Protein AF-A0A9W9ZN40-F1 (afdb_monomer_lite)

Sequence (196 aa):
MVLQLAYSIFGICGGPLLGVFLLGMFVRRANAKGAYAGVFTGASLTAWVFLGSVFYPPNKYPGTTSVRECQFYKDAVYYNNMWTNASTRINVTAEQYNTSMQVFDQYGDGYIYNPHKPHGVGIADDFYHISYLWFSTISIFTSFLVGVVVSFAFETKEDREREIDPKLPISAKGLVVRVFCLITRSNGISTKASLN

pLDDT: mean 74.43, std 14.99, range [34.97, 93.69]

Organism: NCBI:txid174260

Structure (mmCIF, N/CA/C/O backbone):
data_AF-A0A9W9ZN40-F1
#
_entry.id   AF-A0A9W9ZN40-F1
#
loop_
_atom_site.group_PDB
_atom_site.id
_atom_site.type_symbol
_atom_site.label_atom_id
_atom_site.label_alt_id
_atom_site.label_comp_id
_atom_site.label_asym_id
_a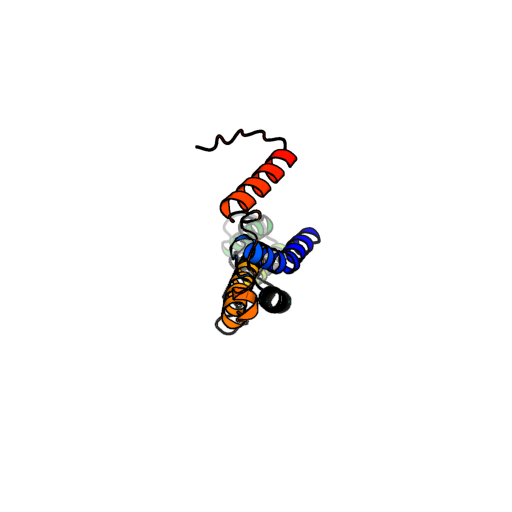tom_site.label_entity_id
_atom_site.label_seq_id
_atom_site.pdbx_PDB_ins_code
_atom_site.Cartn_x
_atom_si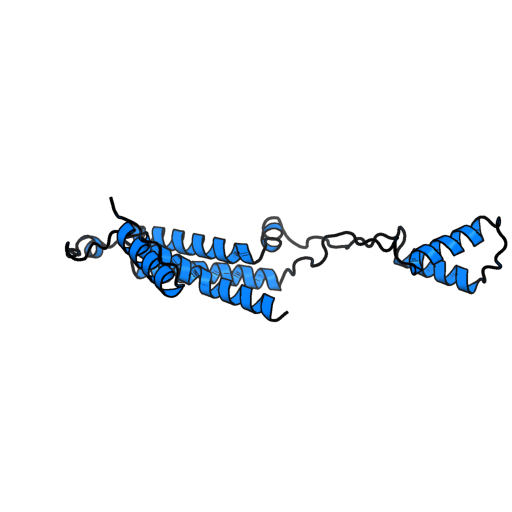te.Cartn_y
_atom_site.Cartn_z
_atom_site.occupancy
_atom_site.B_iso_or_equiv
_atom_site.auth_seq_id
_atom_site.auth_comp_id
_atom_site.auth_asym_id
_atom_site.auth_atom_id
_atom_site.pdbx_PDB_model_num
ATOM 1 N N . MET A 1 1 ? 13.067 6.639 -1.076 1.00 60.44 1 MET A N 1
ATOM 2 C CA . MET A 1 1 ? 12.763 5.308 -0.500 1.00 60.44 1 MET A CA 1
ATOM 3 C C . MET A 1 1 ? 12.289 5.399 0.951 1.00 60.44 1 MET A C 1
ATOM 5 O O . MET A 1 1 ? 11.296 4.766 1.273 1.00 60.44 1 MET A O 1
ATOM 9 N N . VAL A 1 2 ? 12.906 6.230 1.807 1.00 73.12 2 VAL A N 1
ATOM 10 C CA . VAL A 1 2 ? 12.491 6.380 3.221 1.00 73.12 2 VAL A CA 1
ATOM 11 C C . VAL A 1 2 ? 11.073 6.946 3.413 1.00 73.12 2 VAL A C 1
ATOM 13 O O . VAL A 1 2 ? 10.309 6.407 4.204 1.00 73.12 2 VAL A O 1
ATOM 16 N N . LEU A 1 3 ? 10.675 7.970 2.645 1.00 73.88 3 LEU A N 1
ATOM 17 C CA . LEU A 1 3 ? 9.345 8.588 2.778 1.00 73.88 3 LEU A CA 1
ATOM 18 C C . LEU A 1 3 ? 8.211 7.611 2.438 1.00 73.88 3 LEU A C 1
ATOM 20 O O . LEU A 1 3 ? 7.203 7.559 3.130 1.00 73.88 3 LEU A O 1
ATOM 24 N N . GLN A 1 4 ? 8.400 6.783 1.410 1.00 68.38 4 GLN A N 1
ATOM 25 C CA . GLN A 1 4 ? 7.411 5.790 0.985 1.00 68.38 4 GLN A CA 1
ATOM 26 C C . GLN A 1 4 ? 7.186 4.703 2.051 1.00 68.38 4 GLN A C 1
ATOM 28 O O . GLN A 1 4 ? 6.055 4.281 2.290 1.00 68.38 4 GLN A O 1
ATOM 33 N N . LEU A 1 5 ? 8.255 4.294 2.739 1.00 73.56 5 LEU A N 1
ATOM 34 C CA . LEU A 1 5 ? 8.165 3.380 3.877 1.00 73.56 5 LEU A CA 1
ATOM 35 C C . LEU A 1 5 ? 7.504 4.047 5.091 1.00 73.56 5 LEU A C 1
ATOM 37 O O . LEU A 1 5 ? 6.661 3.438 5.736 1.00 73.56 5 LEU A O 1
ATOM 41 N N . ALA A 1 6 ? 7.804 5.317 5.367 1.00 79.12 6 ALA A N 1
ATOM 42 C CA . ALA A 1 6 ? 7.176 6.035 6.474 1.00 79.12 6 ALA A CA 1
ATOM 43 C C . ALA A 1 6 ? 5.648 6.144 6.303 1.00 79.12 6 ALA A C 1
ATOM 45 O O . ALA A 1 6 ? 4.904 5.815 7.226 1.00 79.12 6 ALA A O 1
ATOM 46 N N . TYR A 1 7 ? 5.162 6.534 5.117 1.00 74.50 7 TYR A N 1
ATOM 47 C CA . TYR A 1 7 ? 3.720 6.655 4.861 1.00 74.50 7 TYR A CA 1
ATOM 48 C C . TYR A 1 7 ? 2.968 5.321 4.974 1.00 74.50 7 TYR A C 1
ATOM 50 O O . TYR A 1 7 ? 1.838 5.301 5.461 1.00 74.50 7 TYR A O 1
ATOM 58 N N . SER A 1 8 ? 3.587 4.206 4.573 1.00 76.44 8 SER A N 1
ATOM 59 C CA . SER A 1 8 ? 2.968 2.882 4.721 1.00 76.44 8 SER A CA 1
ATOM 60 C C . SER A 1 8 ? 2.885 2.449 6.186 1.00 76.44 8 SER A C 1
ATOM 62 O O . SER A 1 8 ? 1.829 1.988 6.608 1.00 76.44 8 SER A O 1
ATOM 64 N N . ILE A 1 9 ? 3.921 2.687 6.997 1.00 80.06 9 ILE A N 1
ATOM 65 C CA . ILE A 1 9 ? 3.913 2.356 8.435 1.00 80.06 9 ILE A CA 1
ATOM 66 C C . ILE A 1 9 ? 2.829 3.141 9.185 1.00 80.06 9 ILE A C 1
ATOM 68 O O . ILE A 1 9 ? 2.080 2.561 9.975 1.00 80.06 9 ILE A O 1
ATOM 72 N N . PHE A 1 10 ? 2.694 4.444 8.912 1.00 81.19 10 PHE A N 1
ATOM 73 C CA . PHE A 1 10 ? 1.621 5.247 9.506 1.00 81.19 10 PHE A CA 1
ATOM 74 C C . PHE A 1 10 ? 0.229 4.748 9.099 1.00 81.19 10 PHE A C 1
ATOM 76 O O . PHE A 1 10 ? -0.681 4.777 9.922 1.00 81.19 10 PHE A O 1
ATOM 83 N N . GLY A 1 11 ? 0.059 4.244 7.873 1.00 79.00 11 GLY A N 1
ATOM 84 C CA . GLY A 1 11 ? -1.187 3.611 7.435 1.00 79.00 11 GLY A CA 1
ATOM 85 C C . GLY A 1 11 ? -1.473 2.283 8.145 1.00 79.00 11 GLY A C 1
ATOM 86 O O . GLY A 1 11 ? -2.598 2.063 8.587 1.00 79.00 11 GLY A O 1
ATOM 87 N N . ILE A 1 12 ? -0.455 1.429 8.308 1.00 81.31 12 ILE A N 1
ATOM 88 C CA . ILE A 1 12 ? -0.589 0.094 8.915 1.00 81.31 12 ILE A CA 1
ATOM 89 C C . ILE A 1 12 ? -0.972 0.187 10.393 1.00 81.31 12 ILE A C 1
ATOM 91 O O . ILE A 1 12 ? -1.891 -0.495 10.842 1.00 81.31 12 ILE A O 1
ATOM 95 N N . CYS A 1 13 ? -0.290 1.048 11.147 1.00 84.25 13 CYS A N 1
ATOM 96 C CA . CYS A 1 13 ? -0.571 1.229 12.569 1.00 84.25 13 CYS A CA 1
ATOM 97 C C . CYS A 1 13 ? -1.759 2.173 12.806 1.00 84.25 13 CYS A C 1
ATOM 99 O O . CYS A 1 13 ? -2.539 1.972 13.735 1.00 84.25 13 CYS A O 1
ATOM 101 N N . GLY A 1 14 ? -1.906 3.209 11.977 1.00 86.38 14 GLY A N 1
ATOM 102 C CA . GLY A 1 14 ? -2.937 4.233 12.136 1.00 86.38 14 GLY A CA 1
ATOM 103 C C . GLY A 1 14 ? -4.333 3.785 11.708 1.00 86.38 14 GLY A C 1
ATOM 104 O O . GLY A 1 14 ? -5.304 4.212 12.325 1.00 86.38 14 GLY A O 1
ATOM 105 N N . GLY A 1 15 ? -4.453 2.909 10.705 1.00 88.75 15 GLY A N 1
ATOM 106 C CA . GLY A 1 15 ? -5.740 2.442 10.175 1.00 88.75 15 GLY A CA 1
ATOM 107 C C . GLY A 1 15 ? -6.636 1.764 11.224 1.00 88.75 15 GLY A C 1
ATOM 108 O O . GLY A 1 15 ? -7.738 2.259 11.478 1.00 88.75 15 GLY A O 1
ATOM 109 N N . PRO A 1 16 ? -6.171 0.700 11.908 1.00 90.44 16 PRO A N 1
ATOM 110 C CA . PRO A 1 16 ? -6.963 0.008 12.927 1.00 90.44 16 PRO A CA 1
ATOM 111 C C . PRO A 1 16 ? -7.304 0.903 14.126 1.00 90.44 16 PRO A C 1
ATOM 113 O O . PRO A 1 16 ? -8.423 0.868 14.641 1.00 90.44 16 PRO A O 1
ATOM 116 N N . LEU A 1 17 ? -6.354 1.745 14.554 1.00 90.25 17 LEU A N 1
ATOM 117 C CA . LEU A 1 17 ? -6.548 2.685 15.662 1.00 90.25 17 LEU A CA 1
ATOM 118 C C . LEU A 1 17 ? -7.609 3.735 15.326 1.00 90.25 17 LEU A C 1
ATOM 120 O O . LEU A 1 17 ? -8.496 3.997 16.140 1.00 90.25 17 LEU A O 1
ATOM 124 N N . LEU A 1 18 ? -7.557 4.297 14.114 1.00 91.00 18 LEU A N 1
ATOM 125 C CA . LEU A 1 18 ? -8.566 5.233 13.635 1.00 91.00 18 LEU A CA 1
ATOM 126 C C . LEU A 1 18 ? -9.931 4.544 13.502 1.00 91.00 18 LEU A C 1
ATOM 128 O O . LEU A 1 18 ? -10.932 5.115 13.923 1.00 91.00 18 LEU A O 1
ATOM 132 N N . GLY A 1 19 ? -9.988 3.304 13.007 1.00 90.94 19 GLY A N 1
ATOM 133 C CA . GLY A 1 19 ? -11.230 2.527 12.913 1.00 90.94 19 GLY A CA 1
ATOM 134 C C . GLY A 1 19 ? -11.927 2.324 14.261 1.00 90.94 19 GLY A C 1
ATOM 135 O O . GLY A 1 19 ? -13.134 2.539 14.377 1.00 90.94 19 GLY A O 1
ATOM 136 N N . VAL A 1 20 ? -11.174 1.985 15.311 1.00 90.06 20 VAL A N 1
ATOM 137 C CA . VAL A 1 20 ? -11.731 1.798 16.664 1.00 90.06 20 VAL A CA 1
ATOM 138 C C . VAL A 1 20 ? -12.044 3.124 17.359 1.00 90.06 20 VAL A C 1
ATOM 140 O O . VAL A 1 20 ? -13.020 3.219 18.103 1.00 90.06 20 VAL A O 1
ATOM 143 N N . PHE A 1 21 ? -11.294 4.186 17.073 1.00 89.50 21 PHE A N 1
ATOM 144 C CA . PHE A 1 21 ? -11.652 5.532 17.516 1.00 89.50 21 PHE A CA 1
ATOM 145 C C . PHE A 1 21 ? -12.992 5.989 16.918 1.00 89.50 21 PHE A C 1
ATOM 147 O O . PHE A 1 21 ? -13.863 6.481 17.639 1.00 89.50 21 PHE A O 1
ATOM 154 N N . LEU A 1 22 ? -13.199 5.751 15.618 1.00 89.12 22 LEU A N 1
ATOM 155 C CA . LEU A 1 22 ? -14.470 6.020 14.943 1.00 89.12 22 LEU A CA 1
ATOM 156 C C . LEU A 1 22 ? -15.598 5.154 15.518 1.00 89.12 22 LEU A C 1
ATOM 158 O O . LEU A 1 22 ? -16.698 5.660 15.730 1.00 89.12 22 LEU A O 1
ATOM 162 N N . LEU A 1 23 ? -15.332 3.887 15.851 1.00 86.62 23 LEU A N 1
ATOM 163 C CA . LEU A 1 23 ? -16.293 3.031 16.551 1.00 86.62 23 LEU A CA 1
ATOM 164 C C . LEU A 1 23 ? -16.775 3.676 17.861 1.00 86.62 23 LEU A C 1
ATOM 166 O O . LEU A 1 23 ? -17.979 3.796 18.071 1.00 86.62 23 LEU A O 1
ATOM 170 N N . GLY A 1 24 ? -15.853 4.144 18.707 1.00 82.38 24 GLY A N 1
ATOM 171 C CA . GLY A 1 24 ? -16.188 4.792 19.980 1.00 82.38 24 GLY A CA 1
ATOM 172 C C . GLY A 1 24 ? -16.935 6.122 19.825 1.00 82.38 24 GLY A C 1
ATOM 173 O O . GLY A 1 24 ? -17.737 6.483 20.682 1.00 82.38 24 GLY A O 1
ATOM 174 N N . MET A 1 25 ? -16.711 6.844 18.722 1.00 83.06 25 MET A N 1
ATOM 175 C CA . MET A 1 25 ? -17.413 8.098 18.431 1.00 83.06 25 MET A CA 1
ATOM 176 C C . MET A 1 25 ? -18.816 7.897 17.852 1.00 83.06 25 MET A C 1
ATOM 178 O O . MET A 1 25 ? -19.741 8.621 18.223 1.00 83.06 25 MET A O 1
ATOM 182 N N . PHE A 1 26 ? -18.982 6.951 16.926 1.00 80.38 26 PHE A N 1
ATOM 183 C CA . PHE A 1 26 ? -20.238 6.755 16.196 1.00 80.38 26 PHE A CA 1
ATOM 184 C C . PHE A 1 26 ? -21.180 5.750 16.869 1.00 80.38 26 PHE A C 1
ATOM 186 O O . PHE A 1 26 ? -22.394 5.838 16.677 1.00 80.38 26 PHE A O 1
ATOM 193 N N . VAL A 1 27 ? -20.661 4.820 17.679 1.00 76.62 27 VAL A N 1
ATOM 194 C CA . VAL A 1 27 ? -21.447 3.730 18.273 1.00 76.62 27 VAL A CA 1
ATOM 195 C C . VAL A 1 27 ? -21.478 3.861 19.791 1.00 76.62 27 VAL A C 1
ATOM 197 O O . VAL A 1 27 ? -20.535 3.516 20.493 1.00 76.62 27 VAL A O 1
ATOM 200 N N . ARG A 1 28 ? -22.626 4.299 20.324 1.00 66.75 28 ARG A N 1
ATOM 201 C CA . ARG A 1 28 ? -22.865 4.428 21.778 1.00 66.75 28 ARG A CA 1
ATOM 202 C C . ARG A 1 28 ? -22.752 3.109 22.552 1.00 66.75 28 ARG A C 1
ATOM 204 O O . ARG A 1 28 ? -22.550 3.147 23.757 1.00 66.75 28 ARG A O 1
ATOM 211 N N . ARG A 1 29 ? -22.915 1.971 21.871 1.00 66.56 29 ARG A N 1
ATOM 212 C CA . ARG A 1 29 ? -22.775 0.611 22.421 1.00 66.56 29 ARG A CA 1
ATOM 213 C C . ARG A 1 29 ? -21.417 -0.032 22.114 1.00 66.56 29 ARG A C 1
ATOM 215 O O . ARG A 1 29 ? -21.304 -1.252 22.077 1.00 66.56 29 ARG A O 1
ATOM 222 N N . ALA A 1 30 ? -20.394 0.769 21.831 1.00 71.19 30 ALA A N 1
ATOM 223 C CA . ALA A 1 30 ? -19.049 0.249 21.643 1.00 71.19 30 ALA A CA 1
ATOM 224 C C . ALA A 1 30 ? -18.541 -0.388 22.947 1.00 71.19 30 ALA A C 1
ATOM 226 O O . ALA A 1 30 ? -18.407 0.286 23.968 1.00 71.19 30 ALA A O 1
ATOM 227 N N . ASN A 1 31 ? -18.236 -1.685 22.890 1.00 81.25 31 ASN A N 1
ATOM 228 C CA . ASN A 1 31 ? -17.755 -2.458 24.033 1.00 81.25 31 ASN A CA 1
ATOM 229 C C . ASN A 1 31 ? -16.236 -2.651 23.958 1.00 81.25 31 ASN A C 1
ATOM 231 O O . ASN A 1 31 ? -15.671 -2.779 22.870 1.00 81.25 31 ASN A O 1
ATOM 235 N N . ALA A 1 32 ? -15.570 -2.775 25.112 1.00 82.00 32 ALA A N 1
ATOM 236 C CA . ALA A 1 32 ? -14.124 -3.022 25.166 1.00 82.00 32 ALA A CA 1
ATOM 237 C C . ALA A 1 32 ? -13.726 -4.299 24.398 1.00 82.00 32 ALA A C 1
ATOM 239 O O . ALA A 1 32 ? -12.757 -4.300 23.646 1.00 82.00 32 ALA A O 1
ATOM 240 N N . LYS A 1 33 ? -14.532 -5.367 24.506 1.00 83.94 33 LYS A N 1
ATOM 241 C CA . LYS A 1 33 ? -14.335 -6.626 23.763 1.00 83.94 33 LYS A CA 1
ATOM 242 C C . LYS A 1 33 ? -14.370 -6.412 22.241 1.00 83.94 33 LYS A C 1
ATOM 244 O O . LYS A 1 33 ? -13.526 -6.948 21.528 1.00 83.94 33 LYS A O 1
ATOM 249 N N . GLY A 1 34 ? -15.309 -5.593 21.756 1.00 85.12 34 GLY A N 1
ATOM 250 C CA . GLY A 1 34 ? -15.427 -5.232 20.340 1.00 85.12 34 GLY A CA 1
ATOM 251 C C . GLY A 1 34 ? -14.276 -4.355 19.851 1.00 85.12 34 GLY A C 1
ATOM 252 O O . GLY A 1 34 ? -13.776 -4.567 18.749 1.00 85.12 34 GLY A O 1
ATOM 253 N N . ALA A 1 35 ? -13.793 -3.440 20.695 1.00 88.00 35 ALA A N 1
ATOM 254 C CA . ALA A 1 35 ? -12.620 -2.623 20.401 1.00 88.00 35 ALA A CA 1
ATOM 255 C C . ALA A 1 35 ? -11.362 -3.486 20.199 1.00 88.00 35 ALA A C 1
ATOM 257 O O . ALA A 1 35 ? -10.704 -3.363 19.167 1.00 88.00 35 ALA A O 1
ATOM 258 N N . TYR A 1 36 ? -11.060 -4.413 21.117 1.00 90.00 36 TYR A N 1
ATOM 259 C CA . TYR A 1 36 ? -9.903 -5.305 20.963 1.00 90.00 36 TYR A CA 1
ATOM 260 C C . TYR A 1 36 ? -10.022 -6.206 19.728 1.00 90.00 36 TYR A C 1
ATOM 262 O O . TYR A 1 36 ? -9.058 -6.331 18.973 1.00 90.00 36 TYR A O 1
ATOM 270 N N . ALA A 1 37 ? -11.202 -6.781 19.469 1.00 91.69 37 ALA A N 1
ATOM 271 C CA . ALA A 1 37 ? -11.428 -7.611 18.285 1.00 91.69 37 ALA A CA 1
ATOM 272 C C . ALA A 1 37 ? -11.264 -6.823 16.969 1.00 91.69 37 ALA A C 1
ATOM 274 O O . ALA A 1 37 ? -10.661 -7.326 16.018 1.00 91.69 37 ALA A O 1
ATOM 275 N N . GLY A 1 38 ? -11.745 -5.576 16.920 1.00 90.94 38 GLY A N 1
ATOM 276 C CA . GLY A 1 38 ? -11.593 -4.688 15.764 1.00 90.94 38 GLY A CA 1
ATOM 277 C C . GLY A 1 38 ? -10.139 -4.286 15.498 1.00 90.94 38 GLY A C 1
ATOM 278 O O . GLY A 1 38 ? -9.711 -4.294 14.342 1.00 90.94 38 GLY A O 1
ATOM 279 N N . VAL A 1 39 ? -9.349 -3.998 16.545 1.00 92.06 39 VAL A N 1
ATOM 280 C CA . VAL A 1 39 ? -7.906 -3.724 16.388 1.00 92.06 39 VAL A CA 1
ATOM 281 C C . VAL A 1 39 ? -7.173 -4.963 15.878 1.00 92.06 39 VAL A C 1
ATOM 283 O O . VAL A 1 39 ? -6.413 -4.855 14.921 1.00 92.06 39 VAL A O 1
ATOM 286 N N . PHE A 1 40 ? -7.405 -6.135 16.479 1.00 92.56 40 PHE A N 1
ATOM 287 C CA . PHE A 1 40 ? -6.698 -7.361 16.098 1.00 92.56 40 PHE A CA 1
ATOM 288 C C . PHE A 1 40 ? -6.981 -7.766 14.652 1.00 92.56 40 PHE A C 1
ATOM 290 O O . PHE A 1 40 ? -6.051 -7.995 13.886 1.00 92.56 40 PHE A O 1
ATOM 297 N N . THR A 1 41 ? -8.252 -7.809 14.255 1.00 92.44 41 THR A N 1
ATOM 298 C CA . THR A 1 41 ? -8.633 -8.199 12.889 1.00 92.44 41 THR A CA 1
ATOM 299 C C . THR A 1 41 ? -8.123 -7.215 11.837 1.00 92.44 41 THR A C 1
ATOM 301 O O . THR A 1 41 ? -7.557 -7.644 10.831 1.00 92.44 41 THR A O 1
ATOM 304 N N . GLY A 1 42 ? -8.227 -5.906 12.092 1.00 90.75 42 GLY A N 1
ATOM 305 C CA . GLY A 1 42 ? -7.671 -4.883 11.203 1.00 90.75 42 GLY A CA 1
ATOM 306 C C . GLY A 1 42 ? -6.150 -4.952 11.101 1.00 90.75 42 GLY A C 1
ATOM 307 O O . GLY A 1 42 ? -5.602 -4.917 9.999 1.00 90.75 42 GLY A O 1
ATOM 308 N N . ALA A 1 43 ? -5.448 -5.123 12.226 1.00 90.44 43 ALA A N 1
ATOM 309 C CA . ALA A 1 43 ? -3.994 -5.256 12.239 1.00 90.44 43 ALA A CA 1
ATOM 310 C C . ALA A 1 43 ? -3.529 -6.521 11.499 1.00 90.44 43 ALA A C 1
ATOM 312 O O . ALA A 1 43 ? -2.607 -6.440 10.690 1.00 90.44 43 ALA A O 1
ATOM 313 N N . SER A 1 44 ? -4.190 -7.666 11.703 1.00 91.62 44 SER A N 1
ATOM 314 C CA . SER A 1 44 ? -3.874 -8.919 11.005 1.00 91.62 44 SER A CA 1
ATOM 315 C C . SER A 1 44 ? -4.074 -8.818 9.493 1.00 91.62 44 SER A C 1
ATOM 317 O O . SER A 1 44 ? -3.197 -9.240 8.742 1.00 91.62 44 SER A O 1
ATOM 319 N N . LEU A 1 45 ? -5.179 -8.222 9.030 1.00 87.56 45 LEU A N 1
ATOM 320 C CA . LEU A 1 45 ? -5.409 -8.004 7.597 1.00 87.56 45 LEU A CA 1
ATOM 321 C C . LEU A 1 45 ? -4.370 -7.060 6.996 1.00 87.56 45 LEU A C 1
ATOM 323 O O . LEU A 1 45 ? -3.842 -7.311 5.916 1.00 87.56 45 LEU A O 1
ATOM 327 N N . THR A 1 46 ? -4.033 -5.993 7.714 1.00 85.75 46 THR A N 1
ATOM 328 C CA . THR A 1 46 ? -3.071 -5.011 7.215 1.00 85.75 46 THR A CA 1
ATOM 329 C C . THR A 1 46 ? -1.650 -5.583 7.184 1.00 85.75 46 THR A C 1
ATOM 331 O O . THR A 1 46 ? -0.910 -5.342 6.232 1.00 85.75 46 THR A O 1
ATOM 334 N N . ALA A 1 47 ? -1.290 -6.412 8.168 1.00 86.88 47 ALA A N 1
ATOM 335 C CA . ALA A 1 47 ? -0.041 -7.168 8.173 1.00 86.88 47 ALA A CA 1
ATOM 336 C C . ALA A 1 47 ? 0.017 -8.178 7.017 1.00 86.88 47 ALA A C 1
ATOM 338 O O . ALA A 1 47 ? 1.021 -8.233 6.312 1.00 86.88 47 ALA A O 1
ATOM 339 N N . TRP A 1 48 ? -1.063 -8.928 6.775 1.00 84.69 48 TRP A N 1
ATOM 340 C CA . TRP A 1 48 ? -1.159 -9.872 5.658 1.00 84.69 48 TRP A CA 1
ATOM 341 C C . TRP A 1 48 ? -0.912 -9.190 4.308 1.00 84.69 48 TRP A C 1
ATOM 343 O O . TRP A 1 48 ? -0.086 -9.642 3.517 1.00 84.69 48 TRP A O 1
ATOM 353 N N . VAL A 1 49 ? -1.580 -8.062 4.068 1.00 80.12 49 VAL A N 1
ATOM 354 C CA . VAL A 1 49 ? -1.440 -7.304 2.820 1.00 80.12 49 VAL A CA 1
ATOM 355 C C . VAL A 1 49 ? -0.047 -6.689 2.683 1.00 80.12 49 VAL A C 1
ATOM 357 O O . VAL A 1 49 ? 0.518 -6.699 1.590 1.00 80.12 49 VAL A O 1
ATOM 360 N N . PHE A 1 50 ? 0.544 -6.202 3.780 1.00 79.44 50 PHE A N 1
ATOM 361 C CA . PHE A 1 50 ? 1.917 -5.701 3.767 1.00 79.44 50 PHE A CA 1
ATOM 362 C C . PHE A 1 50 ? 2.906 -6.798 3.364 1.00 79.44 50 PHE A C 1
ATOM 364 O O . PHE A 1 50 ? 3.702 -6.580 2.451 1.00 79.44 50 PHE A O 1
ATOM 371 N N . LEU A 1 51 ? 2.808 -7.984 3.976 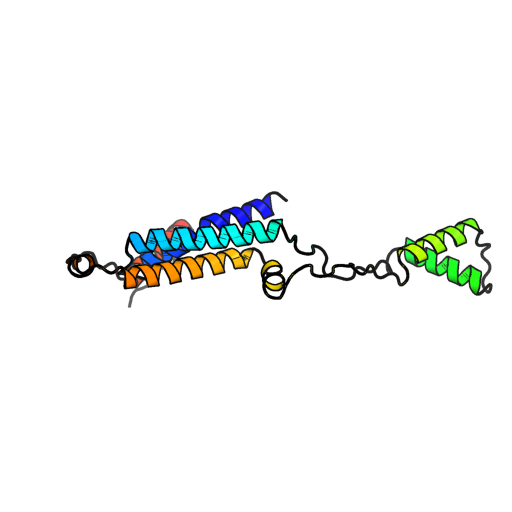1.00 83.00 51 LEU A N 1
ATOM 372 C CA . LEU A 1 51 ? 3.611 -9.145 3.590 1.00 83.00 51 LEU A CA 1
ATOM 373 C C . LEU A 1 51 ? 3.410 -9.458 2.102 1.00 83.00 51 LEU A C 1
ATOM 375 O O . LEU A 1 51 ? 4.388 -9.565 1.367 1.00 83.00 51 LEU A O 1
ATOM 379 N N . GLY A 1 52 ? 2.163 -9.511 1.634 1.00 77.12 52 GLY A N 1
ATOM 380 C CA . GLY A 1 52 ? 1.848 -9.726 0.223 1.00 77.12 52 GLY A CA 1
ATOM 381 C C . GLY A 1 52 ? 2.495 -8.701 -0.716 1.00 77.12 52 GLY A C 1
ATOM 382 O O . GLY A 1 52 ? 3.084 -9.086 -1.718 1.00 77.12 52 GLY A O 1
ATOM 383 N N . SER A 1 53 ? 2.510 -7.417 -0.350 1.00 73.19 53 SER A N 1
ATOM 384 C CA . SER A 1 53 ? 3.151 -6.364 -1.154 1.00 73.19 53 SER A CA 1
ATOM 385 C C . SER A 1 53 ? 4.683 -6.452 -1.212 1.00 73.19 53 SER A C 1
ATOM 387 O O . SER A 1 53 ? 5.302 -5.894 -2.118 1.00 73.19 53 SER A O 1
ATOM 389 N N . VAL A 1 54 ? 5.304 -7.131 -0.240 1.00 75.62 54 VAL A N 1
ATOM 390 C CA . VAL A 1 54 ? 6.749 -7.398 -0.220 1.00 75.62 54 VAL A CA 1
ATOM 391 C C . VAL A 1 54 ? 7.079 -8.617 -1.080 1.00 75.62 54 VAL A C 1
ATOM 393 O O . VAL A 1 54 ? 8.070 -8.594 -1.807 1.00 75.62 54 VAL A O 1
ATOM 396 N N . PHE A 1 55 ? 6.249 -9.663 -1.022 1.00 77.38 55 PHE A N 1
ATOM 397 C CA . PHE A 1 55 ? 6.430 -10.873 -1.829 1.00 77.38 55 PHE A CA 1
ATOM 398 C C . PHE A 1 55 ? 6.103 -10.655 -3.311 1.00 77.38 55 PHE A C 1
ATOM 400 O O . PHE A 1 55 ? 6.782 -11.217 -4.167 1.00 77.38 55 PHE A O 1
ATOM 407 N N . TYR A 1 56 ? 5.114 -9.812 -3.612 1.00 71.44 56 TYR A N 1
ATOM 408 C CA . TYR A 1 56 ? 4.683 -9.472 -4.967 1.00 71.44 56 TYR A CA 1
ATOM 409 C C . TYR A 1 56 ? 4.951 -7.984 -5.232 1.00 71.44 56 TYR A C 1
ATOM 411 O O . TYR A 1 56 ? 4.051 -7.154 -5.079 1.00 71.44 56 TYR A O 1
ATOM 419 N N . PRO A 1 57 ? 6.197 -7.603 -5.579 1.00 66.69 57 PRO A N 1
ATOM 420 C CA . PRO A 1 57 ? 6.519 -6.209 -5.832 1.00 66.69 57 PRO A CA 1
ATOM 421 C C . PRO A 1 57 ? 5.729 -5.698 -7.050 1.00 66.69 57 PRO A C 1
ATOM 423 O O . PRO A 1 57 ? 5.823 -6.295 -8.126 1.00 66.69 57 PRO A O 1
ATOM 426 N N . PRO A 1 58 ? 4.986 -4.581 -6.928 1.00 63.56 58 PRO A N 1
ATOM 427 C CA . PRO A 1 58 ? 4.256 -4.018 -8.052 1.00 63.56 58 PRO A CA 1
ATOM 428 C C . PRO A 1 58 ? 5.229 -3.532 -9.125 1.00 63.56 58 PRO A C 1
ATOM 430 O O . PRO A 1 58 ? 6.305 -2.991 -8.839 1.00 63.56 58 PRO A O 1
ATOM 433 N N . ASN A 1 59 ? 4.826 -3.694 -10.382 1.00 61.75 59 ASN A N 1
ATOM 434 C CA . ASN A 1 59 ? 5.600 -3.230 -11.518 1.00 61.75 59 ASN A CA 1
ATOM 435 C C . ASN A 1 59 ? 5.785 -1.705 -11.459 1.00 61.75 59 ASN A C 1
ATOM 437 O O . ASN A 1 59 ? 4.837 -0.943 -11.645 1.00 61.75 59 ASN A O 1
ATOM 441 N N . LYS A 1 60 ? 7.021 -1.253 -11.218 1.00 58.06 60 LYS A N 1
ATOM 442 C CA . LYS A 1 60 ? 7.364 0.178 -11.170 1.00 58.06 60 LYS A CA 1
ATOM 443 C C . LYS A 1 60 ? 7.225 0.876 -12.528 1.00 58.06 60 LYS A C 1
ATOM 445 O O . LYS A 1 60 ? 7.163 2.102 -12.551 1.00 58.06 60 LYS A O 1
ATOM 450 N N . TYR A 1 61 ? 7.153 0.123 -13.629 1.00 57.69 61 TYR A N 1
ATOM 451 C CA . TYR A 1 61 ? 7.071 0.658 -14.989 1.00 57.69 61 TYR A CA 1
ATOM 452 C C . TYR A 1 61 ? 6.027 -0.113 -15.812 1.00 57.69 61 TYR A C 1
ATOM 454 O O . TYR A 1 61 ? 6.377 -1.021 -16.570 1.00 57.69 61 TYR A O 1
ATOM 462 N N . PRO A 1 62 ? 4.732 0.224 -15.674 1.00 58.19 62 PRO A N 1
ATOM 463 C CA . PRO A 1 62 ? 3.674 -0.392 -16.475 1.00 58.19 62 PRO A CA 1
ATOM 464 C C . PRO A 1 62 ? 3.618 0.153 -17.914 1.00 58.19 62 PRO A C 1
ATOM 466 O O . PRO A 1 62 ? 2.886 -0.380 -18.740 1.00 58.19 62 PRO A O 1
ATOM 469 N N . GLY A 1 63 ? 4.362 1.222 -18.220 1.00 63.25 63 GLY A N 1
ATOM 470 C CA . GLY A 1 63 ? 4.374 1.841 -19.541 1.00 63.25 63 GLY A CA 1
ATOM 471 C C . GLY A 1 63 ? 5.436 1.243 -20.457 1.00 63.25 63 GLY A C 1
ATOM 472 O O . GLY A 1 63 ? 6.583 1.069 -20.050 1.00 63.25 63 GLY A O 1
ATOM 473 N N . THR A 1 64 ? 5.068 1.001 -21.715 1.00 67.50 64 THR A N 1
ATOM 474 C CA . THR A 1 64 ? 6.035 0.838 -22.805 1.00 67.50 64 THR A CA 1
ATOM 475 C C . THR A 1 64 ? 6.848 2.122 -22.916 1.00 67.50 64 THR A C 1
ATOM 477 O O . THR A 1 64 ? 6.295 3.185 -23.209 1.00 67.50 64 THR A O 1
ATOM 480 N N . THR A 1 65 ? 8.149 2.051 -22.662 1.00 80.94 65 THR A N 1
ATOM 481 C CA . THR A 1 65 ? 9.041 3.188 -22.887 1.00 80.94 65 THR A CA 1
ATOM 482 C C . THR A 1 65 ? 9.565 3.127 -24.317 1.00 80.94 65 THR A C 1
ATOM 484 O O . THR A 1 65 ? 9.851 2.056 -24.847 1.00 80.94 65 THR A O 1
ATOM 487 N N . SER A 1 66 ? 9.635 4.279 -24.979 1.00 87.12 66 SER A N 1
ATOM 488 C CA . SER A 1 66 ? 10.143 4.381 -26.347 1.00 87.12 66 SER A CA 1
ATOM 489 C C . SER A 1 66 ? 11.535 4.994 -26.327 1.00 87.12 66 SER A C 1
ATOM 491 O O . SER A 1 66 ? 11.738 6.042 -25.714 1.00 87.12 66 SER A O 1
ATOM 493 N N . VAL A 1 67 ? 12.474 4.361 -27.028 1.00 90.56 67 VAL A N 1
ATOM 494 C CA . VAL A 1 67 ? 13.810 4.911 -27.309 1.00 90.56 67 VAL A CA 1
ATOM 495 C C . VAL A 1 67 ? 13.895 5.529 -28.704 1.00 90.56 67 VAL A C 1
ATOM 497 O O . VAL A 1 67 ? 14.959 5.998 -29.096 1.00 90.56 67 VAL A O 1
ATOM 500 N N . ARG A 1 68 ? 12.781 5.589 -29.450 1.00 88.81 68 ARG A N 1
ATOM 501 C CA . ARG A 1 68 ? 12.748 6.136 -30.820 1.00 88.81 68 ARG A CA 1
ATOM 502 C C . ARG A 1 68 ? 13.241 7.576 -30.908 1.00 88.81 68 ARG A C 1
ATOM 504 O O . ARG A 1 68 ? 13.829 7.972 -31.910 1.00 88.81 68 ARG A O 1
ATOM 511 N N . GLU A 1 69 ? 13.023 8.347 -29.846 1.00 90.94 69 GLU A N 1
ATOM 512 C CA . GLU A 1 69 ? 13.451 9.743 -29.776 1.00 90.94 69 GLU A CA 1
ATOM 513 C C . GLU A 1 69 ? 14.885 9.926 -29.269 1.00 90.94 69 GLU A C 1
ATOM 515 O O . GLU A 1 69 ? 15.408 11.039 -29.314 1.00 90.94 69 GLU A O 1
ATOM 520 N N . CYS A 1 70 ? 15.551 8.857 -28.828 1.00 91.88 70 CYS A N 1
ATOM 521 C CA . CYS A 1 70 ? 16.934 8.928 -28.385 1.00 91.88 70 CYS A CA 1
ATOM 522 C C . CYS A 1 70 ? 17.892 9.004 -29.582 1.00 91.88 70 CYS A C 1
ATOM 524 O O . CYS A 1 70 ? 17.754 8.268 -30.559 1.00 91.88 70 CYS A O 1
ATOM 526 N N . GLN A 1 71 ? 18.908 9.867 -29.471 1.00 93.69 71 GLN A N 1
ATOM 527 C CA . GLN A 1 71 ? 19.874 10.123 -30.544 1.00 93.69 71 GLN A CA 1
ATOM 528 C C . GLN A 1 71 ? 20.555 8.838 -31.037 1.00 93.69 71 GLN A C 1
ATOM 530 O O . GLN A 1 71 ? 20.610 8.603 -32.237 1.00 93.69 71 GLN A O 1
ATOM 535 N N . PHE A 1 72 ? 20.953 7.948 -30.121 1.00 91.50 72 PHE A N 1
ATOM 536 C CA . PHE A 1 72 ? 21.600 6.681 -30.474 1.00 91.50 72 PHE A CA 1
ATOM 537 C C . PHE A 1 72 ? 20.723 5.767 -31.352 1.00 91.50 72 PHE A C 1
ATOM 539 O O . PHE A 1 72 ? 21.246 5.049 -32.201 1.00 91.50 72 PHE A O 1
ATOM 546 N N . TYR A 1 73 ? 19.395 5.787 -31.171 1.00 93.50 73 TYR A N 1
ATOM 547 C CA . TYR A 1 73 ? 18.470 4.981 -31.973 1.00 93.50 73 TYR A CA 1
ATOM 548 C C . TYR A 1 73 ? 18.262 5.609 -33.355 1.00 93.50 73 TYR A C 1
ATOM 550 O O . TYR A 1 73 ? 18.278 4.907 -34.364 1.00 93.50 73 TYR A O 1
ATOM 558 N N . LYS A 1 74 ? 18.140 6.943 -33.423 1.00 93.50 74 LYS A N 1
ATOM 559 C CA . LYS A 1 74 ? 18.061 7.685 -34.694 1.00 93.50 74 LYS A CA 1
ATOM 560 C C . LYS A 1 74 ? 19.315 7.487 -35.544 1.00 93.50 74 LYS A C 1
ATOM 562 O O . LYS A 1 74 ? 19.193 7.228 -36.740 1.00 93.50 74 LYS A O 1
ATOM 567 N N . ASP A 1 75 ? 20.492 7.540 -34.925 1.00 91.31 75 ASP A N 1
ATOM 568 C CA . ASP A 1 75 ? 21.773 7.317 -35.596 1.00 91.31 75 ASP A CA 1
ATOM 569 C C . ASP A 1 75 ? 21.870 5.875 -36.130 1.0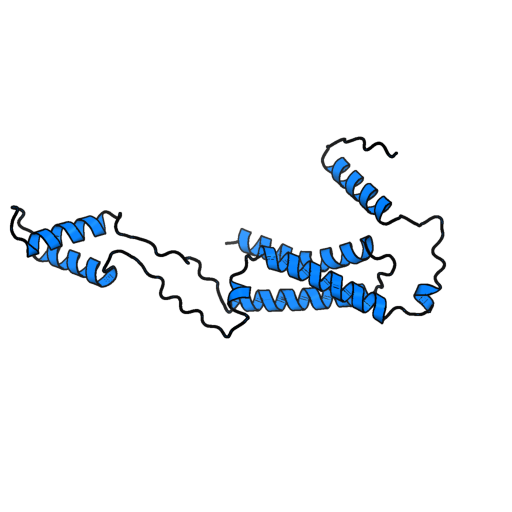0 91.31 75 ASP A C 1
ATOM 571 O O . ASP A 1 75 ? 22.249 5.665 -37.282 1.00 91.31 75 ASP A O 1
ATOM 575 N N . ALA A 1 76 ? 21.443 4.874 -35.348 1.00 90.50 76 ALA A N 1
ATOM 576 C CA . ALA A 1 76 ? 21.401 3.479 -35.794 1.00 90.50 76 ALA A CA 1
ATOM 577 C C . ALA A 1 76 ? 20.480 3.278 -37.014 1.00 90.50 76 ALA A C 1
ATOM 579 O O . ALA A 1 76 ? 20.880 2.645 -37.992 1.00 90.50 76 ALA A O 1
ATOM 580 N N . VAL A 1 77 ? 19.276 3.866 -36.998 1.00 90.81 77 VAL A N 1
ATOM 581 C CA . VAL A 1 77 ? 18.345 3.868 -38.145 1.00 90.81 77 VAL A CA 1
ATOM 582 C C . VAL A 1 77 ? 18.965 4.559 -39.352 1.00 90.81 77 VAL A C 1
ATOM 584 O O . VAL A 1 77 ? 18.881 4.035 -40.463 1.00 90.81 77 VAL A O 1
ATOM 587 N N . TYR A 1 78 ? 19.618 5.701 -39.156 1.00 89.62 78 TYR A N 1
ATOM 588 C CA . TYR A 1 78 ? 20.276 6.437 -40.229 1.00 89.62 78 TYR A CA 1
ATOM 589 C C . TYR A 1 78 ? 21.368 5.599 -40.917 1.00 89.62 78 TYR A C 1
ATOM 591 O O . TYR A 1 78 ? 21.300 5.393 -42.131 1.00 89.62 78 TYR A O 1
ATOM 599 N N . TYR A 1 79 ? 22.321 5.041 -40.160 1.00 87.19 79 TYR A N 1
ATOM 600 C CA . TYR A 1 79 ? 23.416 4.239 -40.724 1.00 87.19 79 TYR A CA 1
ATOM 601 C C . TYR A 1 79 ? 22.932 2.935 -41.380 1.00 87.19 79 TYR A C 1
ATOM 603 O O . TYR A 1 79 ? 23.459 2.541 -42.423 1.00 87.19 79 TYR A O 1
ATOM 611 N N . ASN A 1 80 ? 21.901 2.284 -40.827 1.00 88.19 80 ASN A N 1
ATOM 612 C CA . ASN A 1 80 ? 21.346 1.047 -41.381 1.00 88.19 80 ASN A CA 1
ATOM 613 C C . ASN A 1 80 ? 20.639 1.262 -42.732 1.00 88.19 80 ASN A C 1
ATOM 615 O O . ASN A 1 80 ? 20.892 0.524 -43.690 1.00 88.19 80 ASN A O 1
ATOM 619 N N . ASN A 1 81 ? 19.812 2.308 -42.845 1.00 86.62 81 ASN A N 1
ATOM 620 C CA . ASN A 1 81 ? 19.156 2.665 -44.109 1.00 86.62 81 ASN A CA 1
ATOM 621 C C . ASN A 1 81 ? 20.170 3.073 -45.184 1.00 86.62 81 ASN A C 1
ATOM 623 O O . ASN A 1 81 ? 19.966 2.806 -46.370 1.00 86.62 81 ASN A O 1
ATOM 627 N N . MET A 1 82 ? 21.270 3.705 -44.772 1.00 86.31 82 MET A N 1
ATOM 628 C CA . MET A 1 82 ? 22.319 4.166 -45.673 1.00 86.31 82 MET A CA 1
ATOM 629 C C . MET A 1 82 ? 23.140 3.010 -46.264 1.00 86.31 82 MET A C 1
ATOM 631 O O . MET A 1 82 ? 23.423 3.019 -47.462 1.00 86.31 82 MET A O 1
ATOM 635 N N . TRP A 1 83 ? 23.456 1.985 -45.462 1.00 80.69 83 TRP A N 1
ATOM 636 C CA . TRP A 1 83 ? 24.140 0.768 -45.923 1.00 80.69 83 TRP A CA 1
ATOM 637 C C . TRP A 1 83 ? 23.273 -0.078 -46.871 1.00 80.69 83 TRP A C 1
ATOM 639 O O . TRP A 1 83 ? 23.778 -0.639 -47.839 1.00 80.69 83 TRP A O 1
ATOM 649 N N . THR A 1 84 ? 21.962 -0.157 -46.618 1.00 78.69 84 THR A N 1
ATOM 650 C CA . THR A 1 84 ? 21.029 -1.001 -47.390 1.00 78.69 84 THR A CA 1
ATOM 651 C C . THR A 1 84 ? 20.541 -0.363 -48.692 1.00 78.69 84 THR A C 1
ATOM 653 O O . THR A 1 84 ? 20.343 -1.082 -49.668 1.00 78.69 84 THR A O 1
ATOM 656 N N . ASN A 1 85 ? 20.377 0.967 -48.746 1.00 73.19 85 ASN A N 1
ATOM 657 C CA . ASN A 1 85 ? 19.849 1.657 -49.933 1.00 73.19 85 ASN A CA 1
ATOM 658 C C . ASN A 1 85 ? 20.911 2.331 -50.820 1.00 73.19 85 ASN A C 1
ATOM 660 O O . ASN A 1 85 ? 20.552 2.837 -51.882 1.00 73.19 85 ASN A O 1
ATOM 664 N N . ALA A 1 86 ? 22.187 2.371 -50.415 1.00 66.50 86 ALA A N 1
ATOM 665 C CA . ALA A 1 86 ? 23.353 2.821 -51.201 1.00 66.50 86 ALA A CA 1
ATOM 666 C C . ALA A 1 86 ? 23.214 4.142 -52.007 1.00 66.50 86 ALA A C 1
ATOM 668 O O . ALA A 1 86 ? 23.973 4.369 -52.950 1.00 66.50 86 ALA A O 1
ATOM 669 N N . SER A 1 87 ? 22.263 5.025 -51.683 1.00 64.88 87 SER A N 1
ATOM 670 C CA . SER A 1 87 ? 21.863 6.127 -52.582 1.00 64.88 87 SER A CA 1
ATOM 671 C C . SER A 1 87 ? 22.261 7.532 -52.124 1.00 64.88 87 SER A C 1
ATOM 673 O O . SER A 1 87 ? 21.989 8.495 -52.834 1.00 64.88 87 SER A O 1
ATOM 675 N N . THR A 1 88 ? 23.003 7.693 -51.025 1.00 55.75 88 THR A N 1
ATOM 676 C CA . THR A 1 88 ? 23.688 8.964 -50.719 1.00 55.75 88 THR A CA 1
ATOM 677 C C . THR A 1 88 ? 25.074 8.720 -50.116 1.00 55.75 88 THR A C 1
ATOM 679 O O . THR A 1 88 ? 25.307 7.749 -49.404 1.00 55.75 88 THR A O 1
ATOM 682 N N . ARG A 1 89 ? 26.044 9.563 -50.487 1.00 56.00 89 ARG A N 1
ATOM 683 C CA . ARG A 1 89 ? 27.488 9.354 -50.290 1.00 56.00 89 ARG A CA 1
ATOM 684 C C . ARG A 1 89 ? 27.958 9.699 -48.872 1.00 56.00 89 ARG A C 1
ATOM 686 O O . ARG A 1 89 ? 28.461 10.794 -48.646 1.00 56.00 89 ARG A O 1
ATOM 693 N N . ILE A 1 90 ? 27.884 8.737 -47.959 1.00 65.88 90 ILE A N 1
ATOM 694 C CA . ILE A 1 90 ? 28.780 8.640 -46.797 1.00 65.88 90 ILE A CA 1
ATOM 695 C C . ILE A 1 90 ? 29.360 7.227 -46.815 1.00 65.88 90 ILE A C 1
ATOM 697 O O . ILE A 1 90 ? 28.621 6.251 -46.932 1.00 65.88 90 ILE A O 1
ATOM 701 N N . ASN A 1 91 ? 30.687 7.125 -46.728 1.00 72.94 91 ASN A N 1
ATOM 702 C CA . ASN A 1 91 ? 31.392 5.865 -46.504 1.00 72.94 91 ASN A CA 1
ATOM 703 C C . ASN A 1 91 ? 31.082 5.403 -45.073 1.00 72.94 91 ASN A C 1
ATOM 705 O O . ASN A 1 91 ? 31.836 5.696 -44.146 1.00 72.94 91 ASN A O 1
ATOM 709 N N . VAL A 1 92 ? 29.940 4.743 -44.881 1.00 78.25 92 VAL A N 1
ATOM 710 C CA . VAL A 1 92 ? 29.634 4.064 -43.620 1.00 78.25 92 VAL A CA 1
ATOM 711 C C . VAL A 1 92 ? 30.687 2.977 -43.440 1.00 78.25 92 VAL A C 1
ATOM 713 O O . VAL A 1 92 ? 30.859 2.126 -44.314 1.00 78.25 92 VAL A O 1
ATOM 716 N N . THR A 1 93 ? 31.443 3.026 -42.347 1.00 83.44 93 THR A N 1
ATOM 717 C CA . THR A 1 93 ? 32.420 1.975 -42.059 1.00 83.44 93 THR A CA 1
ATOM 718 C C . THR A 1 93 ? 31.689 0.714 -41.609 1.00 83.44 93 THR A C 1
ATOM 720 O O . THR A 1 93 ? 30.612 0.774 -41.011 1.00 83.44 93 THR A O 1
ATOM 723 N N . ALA A 1 94 ? 32.288 -0.451 -41.861 1.00 82.88 94 ALA A N 1
ATOM 724 C CA . ALA A 1 94 ? 31.749 -1.719 -41.367 1.00 82.88 94 ALA A CA 1
ATOM 725 C C . ALA A 1 94 ? 31.547 -1.698 -39.837 1.00 82.88 94 ALA A C 1
ATOM 727 O O . ALA A 1 94 ? 30.619 -2.311 -39.321 1.00 82.88 94 ALA A O 1
ATOM 728 N N . GLU A 1 95 ? 32.377 -0.941 -39.116 1.00 85.94 95 GLU A N 1
ATOM 729 C CA . GLU A 1 95 ? 32.260 -0.739 -37.673 1.00 85.94 95 GLU A CA 1
ATOM 730 C C . GLU A 1 95 ? 30.973 0.009 -37.288 1.00 85.94 95 GLU A C 1
ATOM 732 O O . GLU A 1 95 ? 30.222 -0.475 -36.445 1.00 85.94 95 GLU A O 1
ATOM 737 N N . GLN A 1 96 ? 30.649 1.118 -37.964 1.00 86.00 96 GLN A N 1
ATOM 738 C CA . GLN A 1 96 ? 29.417 1.883 -37.717 1.00 86.00 96 GLN A CA 1
ATOM 739 C C . GLN A 1 96 ? 28.157 1.060 -38.011 1.00 86.00 96 GLN A C 1
ATOM 741 O O . GLN A 1 96 ? 27.177 1.114 -37.263 1.00 86.00 96 GLN A O 1
ATOM 746 N N . TYR A 1 97 ? 28.190 0.258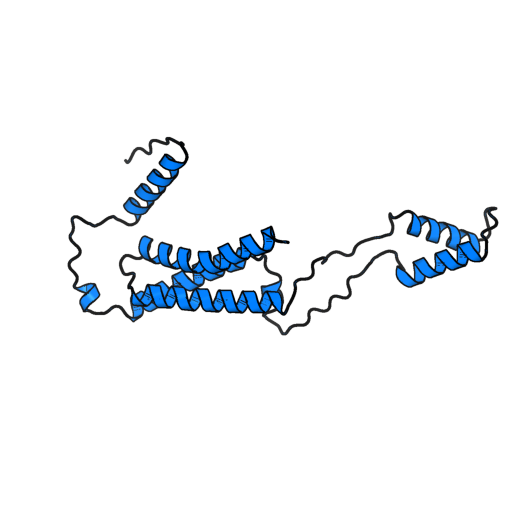 -39.078 1.00 85.88 97 TYR A N 1
ATOM 747 C CA . TYR A 1 97 ? 27.096 -0.653 -39.401 1.00 85.88 97 TYR A CA 1
ATOM 748 C C . TYR A 1 97 ? 26.930 -1.747 -38.333 1.00 85.88 97 TYR A C 1
ATOM 750 O O . TYR A 1 97 ? 25.814 -1.979 -37.863 1.00 85.88 97 TYR A O 1
ATOM 758 N N . ASN A 1 98 ? 28.028 -2.355 -37.873 1.00 88.62 98 ASN A N 1
ATOM 759 C CA . ASN A 1 98 ? 28.000 -3.364 -36.812 1.00 88.62 98 ASN A CA 1
ATOM 760 C C . ASN A 1 98 ? 27.429 -2.811 -35.495 1.00 88.62 98 ASN A C 1
ATOM 762 O O . ASN A 1 98 ? 26.633 -3.489 -34.845 1.00 88.62 98 ASN A O 1
ATOM 766 N N . THR A 1 99 ? 27.757 -1.569 -35.122 1.00 89.31 99 THR A N 1
ATOM 767 C CA . THR A 1 99 ? 27.163 -0.912 -33.945 1.00 89.31 99 THR A CA 1
ATOM 768 C C . THR A 1 99 ? 25.659 -0.689 -34.114 1.00 89.31 99 THR A C 1
ATOM 770 O O . THR A 1 99 ? 24.900 -0.926 -33.177 1.00 89.31 99 THR A O 1
ATOM 773 N N . SER A 1 100 ? 25.194 -0.292 -35.306 1.00 89.75 100 SER A N 1
ATOM 774 C CA . SER A 1 100 ? 23.754 -0.126 -35.561 1.00 89.75 100 SER A CA 1
ATOM 775 C C . SER A 1 100 ? 22.980 -1.439 -35.386 1.00 89.75 100 SER A C 1
ATOM 777 O O . SER A 1 100 ? 21.915 -1.450 -34.772 1.00 89.75 100 SER A O 1
ATOM 779 N N . MET A 1 101 ? 23.551 -2.560 -35.839 1.00 89.06 101 MET A N 1
ATOM 780 C CA . MET A 1 101 ? 22.973 -3.898 -35.688 1.00 89.06 101 MET A CA 1
ATOM 781 C C . MET A 1 101 ? 22.853 -4.319 -34.220 1.00 89.06 101 MET A C 1
ATOM 783 O O . MET A 1 101 ? 21.829 -4.874 -33.844 1.00 89.06 101 MET A O 1
ATOM 787 N N . GLN A 1 102 ? 23.843 -4.009 -33.376 1.00 91.44 102 GLN A N 1
ATOM 788 C CA . GLN A 1 102 ? 23.766 -4.281 -31.932 1.00 91.44 102 GLN A CA 1
ATOM 789 C C . GLN A 1 102 ? 22.623 -3.507 -31.258 1.00 91.44 102 GLN A C 1
ATOM 791 O O . GLN A 1 102 ? 21.935 -4.037 -30.389 1.00 91.44 102 GLN A O 1
ATOM 796 N N . VAL A 1 103 ? 22.378 -2.263 -31.685 1.00 90.81 103 VAL A N 1
ATOM 797 C CA . VAL A 1 103 ? 21.250 -1.461 -31.185 1.00 90.81 103 VAL A CA 1
ATOM 798 C C . VAL A 1 103 ? 19.912 -2.064 -31.625 1.00 90.81 103 VAL A C 1
ATOM 800 O O . VAL A 1 103 ? 18.991 -2.142 -30.814 1.00 90.81 103 VAL A O 1
ATOM 803 N N . PHE A 1 104 ? 19.787 -2.528 -32.871 1.00 91.12 104 PHE A N 1
ATOM 804 C CA . PHE A 1 104 ? 18.563 -3.191 -33.338 1.00 91.12 104 PHE A CA 1
ATOM 805 C C . PHE A 1 104 ? 18.341 -4.573 -32.722 1.00 91.12 104 PHE A C 1
ATOM 807 O O . PHE A 1 104 ? 17.195 -4.923 -32.466 1.00 91.12 104 PHE A O 1
ATOM 814 N N . ASP A 1 105 ? 19.399 -5.330 -32.437 1.00 91.06 105 ASP A N 1
ATOM 815 C CA . ASP A 1 105 ? 19.301 -6.613 -31.729 1.00 91.06 105 ASP A CA 1
ATOM 816 C C . ASP A 1 105 ? 18.762 -6.417 -30.303 1.00 91.06 105 ASP A C 1
ATOM 818 O O . ASP A 1 105 ? 17.898 -7.158 -29.840 1.00 91.06 105 ASP A O 1
ATOM 822 N N . GLN A 1 106 ? 19.196 -5.345 -29.631 1.00 88.44 106 GLN A N 1
ATOM 823 C CA . GLN A 1 106 ? 18.762 -5.040 -28.271 1.00 88.44 106 GLN A CA 1
ATOM 824 C C . GLN A 1 106 ? 17.382 -4.364 -28.189 1.00 88.44 106 GLN A C 1
ATOM 826 O O . GLN A 1 106 ? 16.615 -4.656 -27.271 1.00 88.44 106 GLN A O 1
ATOM 831 N N . TYR A 1 107 ? 17.074 -3.426 -29.091 1.00 87.31 107 TYR A N 1
ATOM 832 C CA . TYR A 1 107 ? 15.888 -2.560 -28.985 1.00 87.31 107 TYR A CA 1
ATOM 833 C C . TYR A 1 107 ? 14.853 -2.763 -30.093 1.00 87.31 107 TYR A C 1
ATOM 835 O O . TYR A 1 107 ? 13.768 -2.197 -29.993 1.00 87.31 107 TYR A O 1
ATOM 843 N N . GLY A 1 108 ? 15.162 -3.522 -31.145 1.00 89.81 108 GLY A N 1
ATOM 844 C CA . GLY A 1 108 ? 14.251 -3.828 -32.248 1.00 89.81 108 GLY A CA 1
ATOM 845 C C . GLY A 1 108 ? 13.525 -2.604 -32.813 1.00 89.81 108 GLY A C 1
ATOM 846 O O . GLY A 1 108 ? 14.123 -1.673 -33.361 1.00 89.81 108 GLY A O 1
ATOM 847 N N . ASP A 1 109 ? 12.204 -2.596 -32.644 1.00 87.62 109 ASP A N 1
ATOM 848 C CA . ASP A 1 109 ? 11.287 -1.536 -33.072 1.00 87.62 109 ASP A CA 1
ATOM 849 C C . ASP A 1 109 ? 11.359 -0.255 -32.213 1.00 87.62 109 ASP A C 1
ATOM 851 O O . ASP A 1 109 ? 10.553 0.659 -32.395 1.00 87.62 109 ASP A O 1
ATOM 855 N N . GLY A 1 110 ? 12.308 -0.157 -31.284 1.00 87.50 110 GLY A N 1
ATOM 856 C CA . GLY A 1 110 ? 12.521 1.007 -30.430 1.00 87.50 110 GLY A CA 1
ATOM 857 C C . GLY A 1 110 ? 11.521 1.122 -29.281 1.00 87.50 110 GLY A C 1
ATOM 858 O O . GLY A 1 110 ? 11.522 2.146 -28.592 1.00 87.50 110 GLY A O 1
ATOM 859 N N . TYR A 1 111 ? 10.681 0.109 -29.059 1.00 86.12 111 TYR A N 1
ATOM 860 C CA . TYR A 1 111 ? 9.808 0.024 -27.896 1.00 86.12 111 TYR A CA 1
ATOM 861 C C . TYR A 1 111 ? 10.359 -1.002 -26.908 1.00 86.12 111 TYR A C 1
ATOM 863 O O . TYR A 1 111 ? 10.553 -2.174 -27.219 1.00 86.12 111 TYR A O 1
ATOM 871 N N . ILE A 1 112 ? 10.597 -0.562 -25.674 1.00 81.88 112 ILE A N 1
ATOM 872 C CA . ILE A 1 112 ? 10.970 -1.453 -24.580 1.00 81.88 112 ILE A CA 1
ATOM 873 C C . ILE A 1 112 ? 9.670 -1.955 -23.961 1.00 81.88 112 ILE A C 1
ATOM 875 O O . ILE A 1 112 ? 9.023 -1.283 -23.150 1.00 81.88 112 ILE A O 1
ATOM 879 N N . TYR A 1 113 ? 9.273 -3.151 -24.382 1.00 76.25 113 TYR A N 1
ATOM 880 C CA . TYR A 1 113 ? 8.174 -3.877 -23.766 1.00 76.25 113 TYR A CA 1
ATOM 881 C C . TYR A 1 113 ? 8.663 -4.465 -22.448 1.00 76.25 113 TYR A C 1
ATOM 883 O O . TYR A 1 113 ? 9.639 -5.212 -22.413 1.00 76.25 113 TYR A O 1
ATOM 891 N N . ASN A 1 114 ? 7.991 -4.137 -21.351 1.00 69.81 114 ASN A N 1
ATOM 892 C CA . ASN A 1 114 ? 8.277 -4.773 -20.076 1.00 69.81 114 ASN A CA 1
ATOM 893 C C . ASN A 1 114 ? 7.701 -6.203 -20.111 1.00 69.81 114 ASN A C 1
ATOM 895 O O . ASN A 1 114 ? 6.478 -6.335 -20.223 1.00 69.81 114 ASN A O 1
ATOM 899 N N . PRO A 1 115 ? 8.516 -7.274 -20.024 1.00 66.38 115 PRO A N 1
ATOM 900 C CA . PRO A 1 115 ? 8.046 -8.659 -20.086 1.00 66.38 115 PRO A CA 1
ATOM 901 C C . PRO A 1 115 ? 7.422 -9.086 -18.749 1.00 66.38 115 PRO A C 1
ATOM 903 O O . PRO A 1 115 ? 7.719 -10.152 -18.207 1.00 66.38 115 PRO A O 1
ATOM 906 N N . HIS A 1 116 ? 6.575 -8.236 -18.174 1.00 64.62 116 HIS A N 1
ATOM 907 C CA . HIS A 1 116 ? 5.941 -8.514 -16.904 1.00 64.62 116 HIS A CA 1
ATOM 908 C C . HIS A 1 116 ? 4.745 -9.430 -17.138 1.00 64.62 116 HIS A C 1
ATOM 910 O O . HIS A 1 116 ? 3.688 -9.006 -17.601 1.00 64.62 116 HIS A O 1
ATOM 916 N N . LYS A 1 117 ? 4.929 -10.715 -16.839 1.00 60.00 117 LYS A N 1
ATOM 917 C CA . LYS A 1 117 ? 3.817 -11.652 -16.705 1.00 60.00 117 LYS A CA 1
ATOM 918 C C . LYS A 1 117 ? 3.314 -11.531 -15.265 1.00 60.00 117 LYS A C 1
ATOM 920 O O . LYS A 1 117 ? 4.140 -11.707 -14.373 1.00 60.00 117 LYS A O 1
ATOM 925 N N . PRO A 1 118 ? 2.029 -11.247 -15.003 1.00 58.75 118 PRO A N 1
ATOM 926 C CA . PRO A 1 118 ? 1.504 -11.327 -13.643 1.00 58.75 118 PRO A CA 1
ATOM 927 C C . PRO A 1 118 ? 1.722 -12.757 -13.132 1.00 58.75 118 PRO A C 1
ATOM 929 O O . PRO A 1 118 ? 1.378 -13.732 -13.804 1.00 58.75 118 PRO A O 1
ATOM 932 N N . HIS A 1 119 ? 2.433 -12.891 -12.015 1.00 58.06 119 HIS A N 1
ATOM 933 C CA . HIS A 1 119 ? 2.704 -14.175 -11.373 1.00 58.06 119 HIS A CA 1
ATOM 934 C C . HIS A 1 119 ? 1.726 -14.344 -10.212 1.00 58.06 119 HIS A C 1
ATOM 936 O O . HIS A 1 119 ? 2.129 -14.263 -9.054 1.00 58.06 119 HIS A O 1
ATOM 942 N N . GLY A 1 120 ? 0.449 -14.583 -10.505 1.00 56.31 120 GLY A N 1
ATOM 943 C CA . GLY A 1 120 ? -0.520 -14.794 -9.441 1.00 56.31 120 GLY A CA 1
ATOM 944 C C . GLY A 1 120 ? -1.869 -15.328 -9.899 1.00 56.31 120 GLY A C 1
ATOM 945 O O . GLY A 1 120 ? -2.328 -15.174 -11.030 1.00 56.31 120 GLY A O 1
ATOM 946 N N . VAL A 1 121 ? -2.492 -16.056 -8.979 1.00 55.47 121 VAL A N 1
ATOM 947 C CA . VAL A 1 121 ? -3.804 -16.673 -9.142 1.00 55.47 121 VAL A CA 1
ATOM 948 C C . VAL A 1 121 ? -4.902 -15.674 -8.751 1.00 55.47 121 VAL A C 1
ATOM 950 O O . VAL A 1 121 ? -5.130 -15.390 -7.577 1.00 55.47 121 VAL A O 1
ATOM 953 N N . GLY A 1 122 ? -5.582 -15.136 -9.765 1.00 66.00 122 GLY A N 1
ATOM 954 C CA . GLY A 1 122 ? -7.035 -14.908 -9.842 1.00 66.00 122 GLY A CA 1
ATOM 955 C C . GLY A 1 122 ? -7.758 -13.919 -8.916 1.00 66.00 122 GLY A C 1
ATOM 956 O O . GLY A 1 122 ? -8.883 -13.561 -9.236 1.00 66.00 122 GLY A O 1
ATOM 957 N N . ILE A 1 123 ? -7.206 -13.460 -7.795 1.00 58.19 123 ILE A N 1
ATOM 958 C CA . ILE A 1 123 ? -7.902 -12.465 -6.941 1.00 58.19 123 ILE A CA 1
ATOM 959 C C . ILE A 1 123 ? -6.935 -11.569 -6.165 1.00 58.19 123 ILE A C 1
ATOM 961 O O . ILE A 1 123 ? -7.302 -10.475 -5.753 1.00 58.19 123 ILE A O 1
ATOM 965 N N . ALA A 1 124 ? -5.698 -12.022 -5.950 1.00 57.47 124 ALA A N 1
ATOM 966 C CA . ALA A 1 124 ? -4.713 -11.283 -5.170 1.00 57.47 124 ALA A CA 1
ATOM 967 C C . ALA A 1 124 ? -3.890 -10.295 -6.022 1.00 57.47 124 ALA A C 1
ATOM 969 O O . ALA A 1 124 ? -3.526 -9.237 -5.518 1.00 57.47 124 ALA A O 1
ATOM 970 N N . ASP A 1 125 ? -3.660 -10.584 -7.309 1.00 60.28 125 ASP A N 1
ATOM 971 C CA . ASP A 1 125 ? -2.838 -9.740 -8.195 1.00 60.28 125 ASP A CA 1
ATOM 972 C C . ASP A 1 125 ? -3.418 -8.333 -8.375 1.00 60.28 125 ASP A C 1
ATOM 974 O O . ASP A 1 125 ? -2.728 -7.346 -8.118 1.00 60.28 125 ASP A O 1
ATOM 978 N N . ASP A 1 126 ? -4.707 -8.216 -8.706 1.00 61.19 126 ASP A N 1
ATOM 979 C CA . ASP A 1 126 ? -5.365 -6.909 -8.851 1.00 61.19 126 ASP A CA 1
ATOM 980 C C . ASP A 1 126 ? -5.378 -6.118 -7.532 1.00 61.19 126 ASP A C 1
ATOM 982 O O . ASP A 1 126 ? -5.274 -4.889 -7.526 1.00 61.19 126 ASP A O 1
ATOM 986 N N . PHE A 1 127 ? -5.447 -6.819 -6.396 1.00 62.81 127 PHE A N 1
ATOM 987 C CA . PHE A 1 127 ? -5.426 -6.202 -5.072 1.00 62.81 127 PHE A CA 1
ATOM 988 C C . PHE A 1 127 ? -4.046 -5.649 -4.695 1.00 62.81 127 PHE A C 1
ATOM 990 O O . PHE A 1 127 ? -3.978 -4.624 -4.015 1.00 62.81 127 PHE A O 1
ATOM 997 N N . TYR A 1 128 ? -2.951 -6.273 -5.142 1.00 62.28 128 TYR A N 1
ATOM 998 C CA . TYR A 1 128 ? -1.593 -5.776 -4.887 1.00 62.28 128 TYR A CA 1
ATOM 999 C C . TYR A 1 128 ? -1.181 -4.625 -5.815 1.00 62.28 128 TYR A C 1
ATOM 1001 O O . TYR A 1 128 ? -0.274 -3.864 -5.476 1.00 62.28 128 TYR A O 1
ATOM 1009 N N . HIS A 1 129 ? -1.878 -4.442 -6.940 1.00 63.47 129 HIS A N 1
ATOM 1010 C CA . HIS A 1 129 ? -1.724 -3.271 -7.808 1.00 63.47 129 HIS A CA 1
ATOM 1011 C C . HIS A 1 129 ? -2.447 -2.016 -7.291 1.00 63.47 129 HIS A C 1
ATOM 1013 O O . HIS A 1 129 ? -2.218 -0.920 -7.813 1.00 63.47 129 HIS A O 1
ATOM 1019 N N . ILE A 1 130 ? -3.296 -2.139 -6.264 1.00 66.00 130 ILE A N 1
ATOM 1020 C CA . ILE A 1 130 ? -4.006 -1.000 -5.681 1.00 66.00 130 ILE A CA 1
ATOM 1021 C C . ILE A 1 130 ? -3.034 -0.093 -4.912 1.00 66.00 130 ILE A C 1
ATOM 1023 O O . ILE A 1 130 ? -2.106 -0.547 -4.240 1.00 66.00 130 ILE A O 1
ATOM 1027 N N . SER A 1 131 ? -3.238 1.222 -5.001 1.00 70.56 131 SER A N 1
ATOM 1028 C CA . SER A 1 131 ? -2.391 2.201 -4.315 1.00 70.56 131 SER A CA 1
ATOM 1029 C C . SER A 1 131 ? -2.307 1.907 -2.816 1.00 70.56 131 SER A C 1
ATOM 1031 O O . SER A 1 131 ? -3.337 1.766 -2.162 1.00 70.56 131 SER A O 1
ATOM 1033 N N . TYR A 1 132 ? -1.099 1.947 -2.241 1.00 66.94 132 TYR A N 1
ATOM 1034 C CA . TYR A 1 132 ? -0.854 1.726 -0.804 1.00 66.94 132 TYR A CA 1
ATOM 1035 C C . TYR A 1 132 ? -1.742 2.569 0.139 1.00 66.94 132 TYR A C 1
ATOM 1037 O O . TYR A 1 132 ? -1.960 2.197 1.289 1.00 66.94 132 TYR A O 1
ATOM 1045 N N . LEU A 1 133 ? -2.287 3.688 -0.350 1.00 69.44 133 LEU A N 1
ATOM 1046 C CA . LEU A 1 133 ? -3.262 4.527 0.351 1.00 69.44 133 LEU A CA 1
ATOM 1047 C C . LEU A 1 133 ? -4.572 3.781 0.689 1.00 69.44 133 LEU A C 1
ATOM 1049 O O . LEU A 1 133 ? -5.150 3.997 1.752 1.00 69.44 133 LEU A O 1
ATOM 1053 N N . TRP A 1 134 ? -5.032 2.895 -0.199 1.00 77.75 134 TRP A N 1
ATOM 1054 C CA . TRP A 1 134 ? -6.291 2.156 -0.052 1.00 77.75 134 TRP A CA 1
ATOM 1055 C C . TRP A 1 134 ? -6.222 1.048 1.000 1.00 77.75 134 TRP A C 1
ATOM 1057 O O . TRP A 1 134 ? -7.242 0.657 1.559 1.00 77.75 134 TRP A O 1
ATOM 1067 N N . PHE A 1 135 ? -5.028 0.579 1.356 1.00 78.25 135 PHE A N 1
ATOM 1068 C CA . PHE A 1 135 ? -4.893 -0.390 2.443 1.00 78.25 135 PHE A CA 1
ATOM 1069 C C . PHE A 1 135 ? -5.311 0.200 3.793 1.00 78.25 135 PHE A C 1
ATOM 1071 O O . PHE A 1 135 ? -5.922 -0.494 4.603 1.00 78.25 135 PHE A O 1
ATOM 1078 N N . SER A 1 136 ? -5.073 1.498 4.005 1.00 83.19 136 SER A N 1
ATOM 1079 C CA . SER A 1 136 ? -5.523 2.193 5.214 1.00 83.19 136 SER A CA 1
ATOM 1080 C C . SER A 1 136 ? -7.051 2.282 5.283 1.00 83.19 136 SER A C 1
ATOM 1082 O O . SER A 1 136 ? -7.640 1.979 6.318 1.00 83.19 136 SER A O 1
ATOM 1084 N N . THR A 1 137 ? -7.723 2.617 4.176 1.00 85.88 137 THR A N 1
ATOM 1085 C CA . THR A 1 137 ? -9.192 2.733 4.149 1.00 85.88 137 THR A CA 1
ATOM 1086 C C . THR A 1 137 ? -9.879 1.384 4.348 1.00 85.88 137 THR A C 1
ATOM 1088 O O . THR A 1 137 ? -10.839 1.295 5.114 1.00 85.88 137 THR A O 1
ATOM 1091 N N . ILE A 1 138 ? -9.350 0.321 3.735 1.00 87.44 138 ILE A N 1
ATOM 1092 C CA . ILE A 1 138 ? -9.827 -1.053 3.936 1.00 87.44 138 ILE A CA 1
ATOM 1093 C C . ILE A 1 138 ? -9.627 -1.482 5.397 1.00 87.44 138 ILE A C 1
ATOM 1095 O O . ILE A 1 138 ? -10.533 -2.057 6.001 1.00 87.44 138 ILE A O 1
ATOM 1099 N N . SER A 1 139 ? -8.480 -1.157 5.999 1.00 88.50 139 SER A N 1
ATOM 1100 C CA . SER A 1 139 ? -8.203 -1.442 7.412 1.00 88.50 139 SER A CA 1
ATOM 1101 C C . SER A 1 139 ? -9.180 -0.729 8.355 1.00 88.50 139 SER A C 1
ATOM 1103 O O . SER A 1 139 ? -9.792 -1.357 9.215 1.00 88.50 139 SER A O 1
ATOM 1105 N N . ILE A 1 140 ? -9.430 0.566 8.136 1.00 91.12 140 ILE A N 1
ATOM 1106 C CA . ILE A 1 140 ? -10.402 1.347 8.918 1.00 91.12 140 ILE A CA 1
ATOM 1107 C C . ILE A 1 140 ? -11.800 0.726 8.819 1.00 91.12 140 ILE A C 1
ATOM 1109 O O . ILE A 1 140 ? -12.476 0.553 9.834 1.00 91.12 140 ILE A O 1
ATOM 1113 N N . PHE A 1 141 ? -12.233 0.378 7.604 1.00 90.81 141 PHE A N 1
ATOM 1114 C CA . PHE A 1 141 ? -13.566 -0.169 7.361 1.00 90.81 141 PHE A CA 1
ATOM 1115 C C . PHE A 1 141 ? -13.742 -1.557 7.984 1.00 90.81 141 PHE A C 1
ATOM 1117 O O . PHE A 1 141 ? -14.757 -1.822 8.626 1.00 90.81 141 PHE A O 1
ATOM 1124 N N . THR A 1 142 ? -12.740 -2.426 7.848 1.00 91.12 142 THR A N 1
ATOM 1125 C CA . THR A 1 142 ? -12.752 -3.769 8.444 1.00 91.12 142 THR A CA 1
ATOM 1126 C C . THR A 1 142 ? -12.730 -3.707 9.972 1.00 91.12 142 THR A C 1
ATOM 1128 O O . THR A 1 142 ? -13.588 -4.326 10.601 1.00 91.12 142 THR A O 1
ATOM 1131 N N . SER A 1 143 ? -11.854 -2.900 10.581 1.00 92.75 143 SER A N 1
ATOM 1132 C CA . SER A 1 143 ? -11.845 -2.679 12.036 1.00 92.75 143 SER A CA 1
ATOM 1133 C C . SER A 1 143 ? -13.166 -2.117 12.554 1.00 92.75 143 SER A C 1
ATOM 1135 O O . SER A 1 143 ? -13.653 -2.570 13.591 1.00 92.75 143 SER A O 1
ATOM 1137 N N . PHE A 1 144 ? -13.762 -1.155 11.844 1.00 91.62 144 PHE A N 1
ATOM 1138 C CA . PHE A 1 144 ? -15.054 -0.587 12.216 1.00 91.62 144 PHE A CA 1
ATOM 1139 C C . PHE A 1 144 ? -16.163 -1.641 12.134 1.00 91.62 144 PHE A C 1
ATOM 1141 O O . PHE A 1 144 ? -16.858 -1.865 13.121 1.00 91.62 144 PHE A O 1
ATOM 1148 N N . LEU A 1 145 ? -16.299 -2.344 11.005 1.00 92.31 145 LEU A N 1
ATOM 1149 C CA . LEU A 1 145 ? -17.334 -3.365 10.822 1.00 92.31 145 LEU A CA 1
ATOM 1150 C C . LEU A 1 145 ? -17.221 -4.502 11.835 1.00 92.31 145 LEU A C 1
ATOM 1152 O O . LEU A 1 145 ? -18.212 -4.840 12.482 1.00 92.31 145 LEU A O 1
ATOM 1156 N N . VAL A 1 146 ? -16.028 -5.074 12.009 1.00 92.50 146 VAL A N 1
ATOM 1157 C CA . VAL A 1 146 ? -15.814 -6.150 12.984 1.00 92.50 146 VAL A CA 1
ATOM 1158 C C . VAL A 1 146 ? -16.081 -5.642 14.397 1.00 92.50 146 VAL A C 1
ATOM 1160 O O . VAL A 1 146 ? -16.767 -6.313 15.166 1.00 92.50 146 VAL A O 1
ATOM 1163 N N . GLY A 1 147 ? -15.612 -4.439 14.734 1.00 89.81 147 GLY A N 1
ATOM 1164 C CA . GLY A 1 147 ? -15.870 -3.838 16.038 1.00 89.81 147 GLY A CA 1
ATOM 1165 C C . GLY A 1 147 ? -17.362 -3.625 16.302 1.00 89.81 147 GLY A C 1
ATOM 1166 O O . GLY A 1 147 ? -17.817 -3.875 17.419 1.00 89.81 147 GLY A O 1
ATOM 1167 N N . VAL A 1 148 ? -18.143 -3.235 15.288 1.00 89.31 148 VAL A N 1
ATOM 1168 C CA . VAL A 1 148 ? -19.604 -3.094 15.382 1.00 89.31 148 VAL A CA 1
ATOM 1169 C C . VAL A 1 148 ? -20.253 -4.453 15.610 1.00 89.31 148 VAL A C 1
ATOM 1171 O O . VAL A 1 148 ? -20.995 -4.623 16.577 1.00 89.31 148 VAL A O 1
ATOM 1174 N N . VAL A 1 149 ? -19.944 -5.430 14.756 1.00 90.69 149 VAL A N 1
ATOM 1175 C CA . VAL A 1 149 ? -20.525 -6.777 14.815 1.00 90.69 149 VAL A CA 1
ATOM 1176 C C . VAL A 1 149 ? -20.232 -7.433 16.162 1.00 90.69 149 VAL A C 1
ATOM 1178 O O . VAL A 1 149 ? -21.149 -7.938 16.803 1.00 90.69 149 VAL A O 1
ATOM 1181 N N . VAL A 1 150 ? -18.986 -7.376 16.639 1.00 88.00 150 VAL A N 1
ATOM 1182 C CA . VAL A 1 150 ? -18.591 -7.960 17.931 1.00 88.00 150 VAL A CA 1
ATOM 1183 C C . VAL A 1 150 ? -19.217 -7.195 19.097 1.00 88.00 150 VAL A C 1
ATOM 1185 O O . VAL A 1 150 ? -19.646 -7.817 20.064 1.00 88.00 150 VAL A O 1
ATOM 1188 N N . SER A 1 151 ? -19.332 -5.867 19.017 1.00 86.00 151 SER A N 1
ATOM 1189 C CA . SER A 1 151 ? -19.994 -5.088 20.073 1.00 86.00 151 SER A CA 1
ATOM 1190 C C . SER A 1 151 ? -21.477 -5.444 20.209 1.00 86.00 151 SER A C 1
ATOM 1192 O O . SER A 1 151 ? -21.957 -5.549 21.333 1.00 86.00 151 SER A O 1
ATOM 1194 N N . PHE A 1 152 ? -22.177 -5.692 19.095 1.00 83.31 152 PHE A N 1
ATOM 1195 C CA . PHE A 1 152 ? -23.573 -6.141 19.110 1.00 83.31 152 PHE A CA 1
ATOM 1196 C C . PHE A 1 152 ? -23.728 -7.616 19.497 1.00 83.31 152 PHE A C 1
ATOM 1198 O O . PHE A 1 152 ? -24.643 -7.961 20.240 1.00 83.31 152 PHE A O 1
ATOM 1205 N N . ALA A 1 153 ? -22.847 -8.494 19.015 1.00 82.88 153 ALA A N 1
ATOM 1206 C CA . ALA A 1 153 ? -22.921 -9.928 19.294 1.00 82.88 153 ALA A CA 1
ATOM 1207 C C . ALA A 1 153 ? -22.590 -10.259 20.758 1.00 82.88 153 ALA A C 1
ATOM 1209 O O . ALA A 1 153 ? -23.220 -11.129 21.352 1.00 82.88 153 ALA A O 1
ATOM 1210 N N . PHE A 1 154 ? -21.626 -9.549 21.347 1.00 77.31 154 PHE A N 1
ATOM 1211 C CA . PHE A 1 154 ? -21.214 -9.710 22.744 1.00 77.31 154 PHE A CA 1
ATOM 1212 C C . PHE A 1 154 ? -21.826 -8.646 23.659 1.00 77.31 154 PHE A C 1
ATOM 1214 O O . PHE A 1 154 ? -21.251 -8.325 24.699 1.00 77.31 154 PHE A O 1
ATOM 1221 N N . GLU A 1 155 ? -22.971 -8.079 23.278 1.00 67.12 155 GLU A N 1
ATOM 1222 C CA . GLU A 1 155 ? -23.709 -7.154 24.129 1.00 67.12 155 GLU A CA 1
ATOM 1223 C C . GLU A 1 155 ? -24.269 -7.924 25.340 1.00 67.12 155 GLU A C 1
ATOM 1225 O O . GLU A 1 155 ? -25.283 -8.620 25.256 1.00 67.12 155 GLU A O 1
ATOM 1230 N N . THR A 1 156 ? -23.567 -7.850 26.473 1.00 58.59 156 THR A N 1
ATOM 1231 C CA . THR A 1 156 ? -23.995 -8.480 27.727 1.00 58.59 156 THR A CA 1
ATOM 1232 C C . THR A 1 156 ? -25.199 -7.722 28.296 1.00 58.59 156 THR A C 1
ATOM 1234 O O . THR A 1 156 ? -25.253 -6.494 28.215 1.00 58.59 156 THR A O 1
ATOM 1237 N N . LYS A 1 157 ? -26.168 -8.420 28.910 1.00 53.91 157 LYS A N 1
ATOM 1238 C CA . LYS A 1 157 ? -27.342 -7.777 29.545 1.00 53.91 157 LYS A CA 1
ATOM 1239 C C . LYS A 1 157 ? -26.943 -6.720 30.594 1.00 53.91 157 LYS A C 1
ATOM 1241 O O . LYS A 1 157 ? -27.601 -5.692 30.681 1.00 53.91 157 LYS A O 1
ATOM 1246 N N . GLU A 1 158 ? -25.811 -6.912 31.271 1.00 58.62 158 GLU A N 1
ATOM 1247 C CA . GLU A 1 158 ? -25.227 -5.955 32.227 1.00 58.62 158 GLU A CA 1
ATOM 1248 C C . GLU A 1 158 ? -24.770 -4.627 31.588 1.00 58.62 158 GLU A C 1
ATOM 1250 O O . GLU A 1 158 ? -24.882 -3.577 32.214 1.00 58.62 158 GLU A O 1
ATOM 1255 N N . ASP A 1 159 ? -24.300 -4.623 30.332 1.00 58.28 159 ASP A N 1
ATOM 1256 C CA . ASP A 1 159 ? -23.904 -3.387 29.629 1.00 58.28 159 ASP A CA 1
ATOM 1257 C C . ASP A 1 159 ? -25.128 -2.578 29.166 1.00 58.28 159 ASP A C 1
ATOM 1259 O O . ASP A 1 159 ? -25.063 -1.358 29.007 1.00 58.28 159 ASP A O 1
ATOM 1263 N N . ARG A 1 160 ? -26.267 -3.255 28.976 1.00 56.12 160 ARG A N 1
ATOM 1264 C CA . ARG A 1 160 ? -27.558 -2.635 28.655 1.00 56.12 160 ARG A CA 1
ATOM 1265 C C . ARG A 1 160 ? -28.213 -1.981 29.875 1.00 56.12 160 ARG A C 1
ATOM 1267 O O . ARG A 1 160 ? -28.938 -1.006 29.696 1.00 56.12 160 ARG A O 1
ATOM 1274 N N . GLU A 1 161 ? -27.966 -2.513 31.068 1.00 56.31 161 GLU A N 1
ATOM 1275 C CA . GLU A 1 161 ? -28.538 -2.048 32.340 1.00 56.31 161 GLU A CA 1
ATOM 1276 C C . GLU A 1 161 ? -27.688 -0.990 33.054 1.00 56.31 161 GLU A C 1
ATOM 1278 O O . GLU A 1 161 ? -28.139 -0.430 34.051 1.00 56.31 161 GLU A O 1
ATOM 1283 N N . ARG A 1 162 ? -26.496 -0.641 32.542 1.00 58.72 162 ARG A N 1
ATOM 1284 C CA . ARG A 1 162 ? -25.787 0.553 33.022 1.00 58.72 162 ARG A CA 1
ATOM 1285 C C . ARG A 1 162 ? -26.648 1.788 32.764 1.00 58.72 162 ARG A C 1
ATOM 1287 O O . ARG A 1 162 ? -26.749 2.254 31.629 1.00 58.72 162 ARG A O 1
ATOM 1294 N N . GLU A 1 163 ? -27.232 2.337 33.826 1.00 53.03 163 GLU A N 1
ATOM 1295 C CA . GLU A 1 163 ? -27.811 3.677 33.821 1.00 53.03 163 GLU A CA 1
ATOM 1296 C C . GLU A 1 163 ? -26.713 4.675 33.441 1.00 53.03 163 GLU A C 1
ATOM 1298 O O . GLU A 1 163 ? -25.799 4.976 34.206 1.00 53.03 163 GLU A O 1
ATOM 1303 N N . ILE A 1 164 ? -26.758 5.145 32.197 1.00 62.34 164 ILE A N 1
ATOM 1304 C CA . ILE A 1 164 ? -25.873 6.203 31.725 1.00 62.34 164 ILE A CA 1
ATOM 1305 C C . ILE A 1 164 ? -26.447 7.499 32.283 1.00 62.34 164 ILE A C 1
ATOM 1307 O O . ILE A 1 164 ? -27.535 7.899 31.859 1.00 62.34 164 ILE A O 1
ATOM 1311 N N . ASP A 1 165 ? -25.721 8.149 33.196 1.00 52.56 165 ASP A N 1
ATOM 1312 C CA . ASP A 1 165 ? -26.123 9.431 33.771 1.00 52.56 165 ASP A CA 1
ATOM 1313 C C . ASP A 1 165 ? -26.636 10.377 32.668 1.00 52.56 165 ASP A C 1
ATOM 1315 O O . ASP A 1 165 ? -25.879 10.744 31.758 1.00 52.56 165 ASP A O 1
ATOM 1319 N N . PRO A 1 166 ? -27.899 10.834 32.728 1.00 56.06 166 PRO A N 1
ATOM 1320 C CA . PRO A 1 166 ? -28.492 11.697 31.705 1.00 56.06 166 PRO A CA 1
ATOM 1321 C C . PRO A 1 166 ? -27.870 13.105 31.669 1.00 56.06 166 PRO A C 1
ATOM 1323 O O . PRO A 1 166 ? -28.233 13.917 30.820 1.00 56.06 166 PRO A O 1
ATOM 1326 N N . LYS A 1 167 ? -26.885 13.387 32.537 1.00 53.97 167 LYS A N 1
ATOM 1327 C CA . LYS A 1 167 ? -26.002 14.566 32.494 1.00 53.97 167 LYS A CA 1
ATOM 1328 C C . LYS A 1 167 ? -24.736 14.380 31.644 1.00 53.97 167 LYS A C 1
ATOM 1330 O O . LYS A 1 167 ? -24.097 15.375 31.310 1.00 53.97 167 LYS A O 1
ATOM 1335 N N . LEU A 1 168 ? -24.396 13.148 31.254 1.00 57.81 168 LEU A N 1
ATOM 1336 C CA . LEU A 1 168 ? -23.286 12.813 30.354 1.00 57.81 168 LEU A CA 1
ATOM 1337 C C . LEU A 1 168 ? -23.689 12.346 28.928 1.00 57.81 168 LEU A C 1
ATOM 1339 O O . LEU A 1 168 ? -22.874 11.691 28.271 1.00 57.81 168 LEU A O 1
ATOM 1343 N N . PRO A 1 169 ? -24.868 12.669 28.344 1.00 53.69 169 PRO A N 1
ATOM 1344 C CA . PRO A 1 169 ? -25.140 12.342 26.958 1.00 53.69 169 PRO A CA 1
ATOM 1345 C C . PRO A 1 169 ? -24.450 13.393 26.096 1.00 53.69 169 PRO A C 1
ATOM 1347 O O . PRO A 1 169 ? -25.069 14.316 25.566 1.00 53.69 169 PRO A O 1
ATOM 1350 N N . ILE A 1 170 ? -23.140 13.245 25.916 1.00 55.28 170 ILE A N 1
ATOM 1351 C CA . ILE A 1 170 ? -22.484 13.864 24.776 1.00 55.28 170 ILE A CA 1
ATOM 1352 C C . ILE A 1 170 ? -23.032 13.110 23.566 1.00 55.28 170 ILE A C 1
ATOM 1354 O O . ILE A 1 170 ? -22.553 12.044 23.191 1.00 55.28 170 ILE A O 1
ATOM 1358 N N . SER A 1 171 ? -24.140 13.613 23.023 1.00 49.28 171 SER A N 1
ATOM 1359 C CA . SER A 1 171 ? -24.664 13.204 21.726 1.00 49.28 171 SER A CA 1
ATOM 1360 C C . SER A 1 171 ? -23.482 13.102 20.763 1.00 49.28 171 SER A C 1
ATOM 1362 O O . SER A 1 171 ? -22.652 14.013 20.741 1.00 49.28 171 SER A O 1
ATOM 1364 N N . ALA A 1 172 ? -23.374 12.024 19.983 1.00 54.09 172 ALA A N 1
ATOM 1365 C CA . ALA A 1 172 ? -22.288 11.856 19.011 1.00 54.09 172 ALA A CA 1
ATOM 1366 C C . ALA A 1 172 ? -22.136 13.109 18.120 1.00 54.09 172 ALA A C 1
ATOM 1368 O O . ALA A 1 172 ? -21.026 13.535 17.813 1.00 54.09 172 ALA A O 1
ATOM 1369 N N . LYS A 1 173 ? -23.255 13.795 17.836 1.00 53.06 173 LYS A N 1
ATOM 1370 C CA . LYS A 1 173 ? -23.285 15.101 17.162 1.00 53.06 173 LYS A CA 1
ATOM 1371 C C . LYS A 1 173 ? -22.543 16.198 17.948 1.00 53.06 173 LYS A C 1
ATOM 1373 O O . LYS A 1 173 ? -21.765 16.943 17.369 1.00 53.06 173 LYS A O 1
ATOM 1378 N N . GLY A 1 174 ? -22.737 16.281 19.264 1.00 56.91 174 GLY A N 1
ATOM 1379 C CA . GLY A 1 174 ? -22.085 17.254 20.146 1.00 56.91 174 GLY A CA 1
ATOM 1380 C C . GLY A 1 174 ? -20.599 16.978 20.405 1.00 56.91 174 GLY A C 1
ATOM 1381 O O . GLY A 1 174 ? -19.827 17.927 20.536 1.00 56.91 174 GLY A O 1
ATOM 1382 N N . LEU A 1 175 ? -20.173 15.707 20.436 1.00 59.69 175 LEU A N 1
ATOM 1383 C CA . LEU A 1 175 ? -18.754 15.353 20.573 1.00 59.69 175 LEU A CA 1
ATOM 1384 C C . LEU A 1 175 ? -17.991 15.650 19.280 1.00 59.69 175 LEU A C 1
ATOM 1386 O O . LEU A 1 175 ? -16.933 16.266 19.343 1.00 59.69 175 LEU A O 1
ATOM 1390 N N . VAL A 1 176 ? -18.548 15.287 18.119 1.00 61.31 176 VAL A N 1
ATOM 1391 C CA . VAL A 1 176 ? -17.956 15.611 16.812 1.00 61.31 176 VAL A CA 1
ATOM 1392 C C . VAL A 1 176 ? -17.842 17.124 16.641 1.00 61.31 176 VAL A C 1
ATOM 1394 O O . VAL A 1 176 ? -16.772 17.604 16.289 1.00 61.31 176 VAL A O 1
ATOM 1397 N N . VAL A 1 177 ? -18.882 17.895 16.984 1.00 59.22 177 VAL A N 1
ATOM 1398 C CA . VAL A 1 177 ? -18.822 19.367 16.951 1.00 59.22 177 VAL A CA 1
ATOM 1399 C C . VAL A 1 177 ? -17.763 19.912 17.913 1.00 59.22 177 VAL A C 1
ATOM 1401 O O . VAL A 1 177 ? -17.000 20.789 17.524 1.00 59.22 177 VAL A O 1
ATOM 1404 N N . ARG A 1 178 ? -17.647 19.393 19.144 1.00 58.84 178 ARG A N 1
ATOM 1405 C CA . ARG A 1 178 ? -16.608 19.838 20.094 1.00 58.84 178 ARG A CA 1
ATOM 1406 C C . ARG A 1 178 ? -15.195 19.481 19.641 1.00 58.84 178 ARG A C 1
ATOM 1408 O O . ARG A 1 178 ? -14.313 20.325 19.741 1.00 58.84 178 ARG A O 1
ATOM 1415 N N . VAL A 1 179 ? -14.974 18.271 19.132 1.00 64.00 179 VAL A N 1
ATOM 1416 C CA . VAL A 1 179 ? -13.668 17.827 18.622 1.00 64.00 179 VAL A CA 1
ATOM 1417 C C . VAL A 1 179 ? -13.291 18.627 17.378 1.00 64.00 179 VAL A C 1
ATOM 1419 O O . VAL A 1 179 ? -12.191 19.163 17.319 1.00 64.00 179 VAL A O 1
ATOM 1422 N N . PHE A 1 180 ? -14.219 18.814 16.437 1.00 60.19 180 PHE A N 1
ATOM 1423 C CA . PHE A 1 180 ? -13.995 19.645 15.255 1.00 60.19 180 PHE A CA 1
ATOM 1424 C C . PHE A 1 180 ? -13.715 21.104 15.639 1.00 60.19 180 PHE A C 1
ATOM 1426 O O . PHE A 1 180 ? -12.783 21.702 15.116 1.00 60.19 180 PHE A O 1
ATOM 1433 N N . CYS A 1 181 ? -14.438 21.651 16.623 1.00 54.31 181 CYS A N 1
ATOM 1434 C CA . CYS A 1 181 ? -14.223 23.008 17.131 1.00 54.31 181 CYS A CA 1
ATOM 1435 C C . CYS A 1 181 ? -12.886 23.175 17.884 1.00 54.31 181 CYS A C 1
ATOM 1437 O O . CYS A 1 181 ? -12.302 24.257 17.869 1.00 54.31 181 CYS A O 1
ATOM 1439 N N . LEU A 1 182 ? -12.383 22.129 18.549 1.00 58.62 182 LEU A N 1
ATOM 1440 C CA . LEU A 1 182 ? -11.055 22.133 19.176 1.00 58.62 182 LEU A CA 1
ATOM 1441 C C . LEU A 1 182 ? -9.938 22.015 18.132 1.00 58.62 182 LEU A C 1
ATOM 1443 O O . LEU A 1 182 ? -8.926 22.707 18.240 1.00 58.62 182 LEU A O 1
ATOM 1447 N N . ILE A 1 183 ? -10.140 21.204 17.091 1.00 59.22 183 ILE A N 1
ATOM 1448 C CA . ILE A 1 183 ? -9.200 21.063 15.973 1.00 59.22 183 ILE A CA 1
ATOM 1449 C C . ILE A 1 183 ? -9.121 22.366 15.160 1.00 59.22 183 ILE A C 1
ATOM 1451 O O . ILE A 1 183 ? -8.022 22.801 14.817 1.00 59.22 183 ILE A O 1
ATOM 1455 N N . THR A 1 184 ? -10.241 23.050 14.898 1.00 52.44 184 THR A N 1
ATOM 1456 C CA . THR A 1 184 ? -10.231 24.362 14.220 1.00 52.44 184 THR A CA 1
ATOM 1457 C C . THR A 1 184 ? -9.610 25.456 15.087 1.00 52.44 184 THR A C 1
ATOM 1459 O O . THR A 1 184 ? -8.845 26.275 14.576 1.00 52.44 184 THR A O 1
ATOM 1462 N N . ARG A 1 185 ? -9.828 25.422 16.411 1.00 45.94 185 ARG A N 1
ATOM 1463 C CA . ARG A 1 185 ? -9.166 26.326 17.367 1.00 45.94 185 ARG A CA 1
ATOM 1464 C C . ARG A 1 185 ? -7.647 26.122 17.422 1.00 45.94 185 ARG A C 1
ATOM 1466 O O . ARG A 1 185 ? -6.926 27.102 17.576 1.00 45.94 185 ARG A O 1
ATOM 1473 N N . SER A 1 186 ? -7.158 24.892 17.248 1.00 48.81 186 SER A N 1
ATOM 1474 C CA . SER A 1 186 ? -5.718 24.593 17.169 1.00 48.81 186 SER A CA 1
ATOM 1475 C C . SER A 1 186 ? -5.061 25.064 15.864 1.00 48.81 186 SER A C 1
ATOM 1477 O O . SER A 1 186 ? -3.851 25.260 15.845 1.00 48.81 186 SER A O 1
ATOM 1479 N N . ASN A 1 187 ? -5.831 25.254 14.786 1.00 52.16 187 ASN A N 1
ATOM 1480 C CA . ASN A 1 187 ? -5.336 25.702 13.477 1.00 52.16 187 ASN A CA 1
ATOM 1481 C C . ASN A 1 187 ? -5.571 27.205 13.217 1.00 52.16 187 ASN A C 1
ATOM 1483 O O . ASN A 1 187 ? -5.372 27.676 12.102 1.00 52.16 187 ASN A O 1
ATOM 1487 N N . GLY A 1 188 ? -6.016 27.972 14.222 1.00 51.44 188 GLY A N 1
ATOM 1488 C CA . GLY A 1 188 ? -6.210 29.425 14.117 1.00 51.44 188 GLY A CA 1
ATOM 1489 C C . GLY A 1 188 ? -7.388 29.878 13.241 1.00 51.44 188 GLY A C 1
ATOM 1490 O O . GLY A 1 188 ? -7.587 31.078 13.065 1.00 51.44 188 GLY A O 1
ATOM 1491 N N . ILE A 1 189 ? -8.203 28.956 12.715 1.00 55.22 189 ILE A N 1
ATOM 1492 C CA . ILE A 1 189 ? -9.357 29.290 11.872 1.00 55.22 189 ILE A CA 1
ATOM 1493 C C . ILE A 1 189 ? -10.581 29.467 12.776 1.00 55.22 189 ILE A C 1
ATOM 1495 O O . ILE A 1 189 ? -11.253 28.514 13.172 1.00 55.22 189 ILE A O 1
ATOM 1499 N N . SER A 1 190 ? -10.850 30.723 13.135 1.00 45.41 190 SER A N 1
ATOM 1500 C CA . SER A 1 190 ? -12.032 31.131 13.895 1.00 45.41 190 SER A CA 1
ATOM 1501 C C . SER A 1 190 ? -13.259 31.181 12.983 1.00 45.41 190 SER A C 1
ATOM 1503 O O . SER A 1 190 ? -13.562 32.209 12.383 1.00 45.41 190 SER A O 1
ATOM 1505 N N . THR A 1 191 ? -13.996 30.078 12.875 1.00 47.50 191 THR A N 1
ATOM 1506 C CA . THR A 1 191 ? -15.366 30.109 12.344 1.00 47.50 191 THR A CA 1
ATOM 1507 C C . THR A 1 191 ? -16.358 29.953 13.487 1.00 47.50 191 THR A C 1
ATOM 1509 O O . THR A 1 191 ? -16.518 28.870 14.049 1.00 47.50 191 THR A O 1
ATOM 1512 N N . LYS A 1 192 ? -17.037 31.058 13.825 1.00 45.22 192 LYS A N 1
ATOM 1513 C CA . LYS A 1 192 ? -18.249 31.063 14.651 1.00 45.22 192 LYS A CA 1
ATOM 1514 C C . LYS A 1 192 ? -19.335 30.256 13.932 1.00 45.22 192 LYS A C 1
ATOM 1516 O O . LYS A 1 192 ? -19.982 30.768 13.026 1.00 45.22 192 LYS A O 1
ATOM 1521 N N . ALA A 1 193 ? -19.544 29.011 14.337 1.00 42.19 193 ALA A N 1
ATOM 1522 C CA . ALA A 1 193 ? -20.736 28.264 13.962 1.00 42.19 193 ALA A CA 1
ATOM 1523 C C . ALA A 1 193 ? -21.847 28.592 14.969 1.00 42.19 193 ALA A C 1
ATOM 1525 O O . ALA A 1 193 ? -21.837 28.125 16.107 1.00 42.19 193 ALA A O 1
ATOM 1526 N N . SER A 1 194 ? -22.760 29.467 14.548 1.00 37.69 194 SER A N 1
ATOM 1527 C CA . SER A 1 194 ? -24.014 29.761 15.241 1.00 37.69 194 SER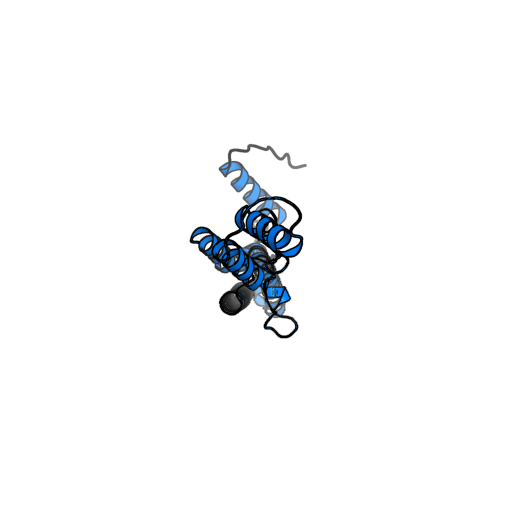 A CA 1
ATOM 1528 C C . SER A 1 194 ? -24.884 28.502 15.246 1.00 37.69 194 SER A C 1
ATOM 1530 O O . SER A 1 194 ? -25.227 27.995 14.181 1.00 37.69 194 SER A O 1
ATOM 1532 N N . LEU A 1 195 ? -25.216 27.998 16.434 1.00 40.41 195 LEU A N 1
ATOM 1533 C CA . LEU A 1 195 ? -26.237 26.971 16.637 1.00 40.41 195 LEU A CA 1
ATOM 1534 C C . LEU A 1 195 ? -27.611 27.650 16.569 1.00 40.41 195 LEU A C 1
ATOM 1536 O O . LEU A 1 195 ? -27.925 28.451 17.446 1.00 40.41 195 LEU A O 1
ATOM 1540 N N . ASN A 1 196 ? -28.386 27.325 15.536 1.00 34.97 196 ASN A N 1
ATOM 1541 C CA . ASN A 1 196 ? -29.850 27.312 15.565 1.00 34.97 196 ASN A CA 1
ATOM 1542 C C . ASN A 1 196 ? -30.295 25.867 15.334 1.00 34.97 196 ASN A C 1
ATOM 1544 O O . ASN A 1 196 ? -29.615 25.183 14.531 1.00 34.97 196 ASN A O 1
#

Radius of gyration: 30.45 Å; chains: 1; bounding box: 62×48×86 Å

InterPro domains:
  IPR001734 Sodium/solute symporter [PS50283] (1-56)
  IPR038377 Sodium/glucose symporter superfamily [G3DSA:1.20.1730.10] (1-192)
  IPR051163 Sodium:Solute Symporter (SSF) [PTHR42985] (2-171)

Secondary structure (DSSP, 8-state):
-HHHHHHHHHHHHHHHHHHHHHHHHH-TT--HHHHHHHHHHHHHHHHHHHHHHHHS---S--S-EE-TTSHHHHHHHHHHHHHHH--S-----HHHHHHHHHHHHHHTTSEE-------S-TTSHHHHTS-HHHHHHHHHHHHHHHHHHHHHHT--HHHHH----TT----HHHHHHHHHHHHHHHTT--------

Foldseek 3Di:
DVVVVVVLVCLLQVLLVLLLVVLVLVPPLQDPQLSVQLSVQLNVLSVVLVVVCVVQPDDPDPDWDFCCPPPLLVQLVVLCCCVVVVDDDDPRDPVSPVSSVVCCVVQPVRTDDDPDDQPDDDDVSVVSNDPSVVSSVVSSVSSNVSSVVCSVVPVDVVSVPPPDPPVPCCPSVNVCVVVVVVVCVVVVNDDPDDDD